Protein AF-A0A7S4HHJ0-F1 (afdb_monomer_lite)

pLDDT: mean 70.99, std 24.87, range [28.62, 98.56]

Organism: NCBI:txid1487602

Structure (mmCIF, N/CA/C/O backbone):
data_AF-A0A7S4HHJ0-F1
#
_entry.id   AF-A0A7S4HHJ0-F1
#
loop_
_atom_site.group_PDB
_atom_site.id
_atom_site.type_symbol
_atom_site.label_atom_id
_atom_site.label_alt_id
_atom_site.label_comp_id
_atom_site.label_asym_id
_atom_site.label_entity_id
_atom_site.label_seq_id
_atom_site.pdbx_PDB_ins_code
_atom_site.Cartn_x
_atom_site.Cartn_y
_atom_site.Cartn_z
_atom_site.occupancy
_atom_site.B_iso_or_equiv
_atom_site.auth_seq_id
_atom_site.auth_comp_id
_atom_site.auth_asym_id
_atom_site.auth_atom_id
_atom_site.pdbx_PDB_model_num
ATOM 1 N N . MET A 1 1 ? 40.376 -11.975 -44.767 1.00 44.66 1 MET A N 1
ATOM 2 C CA . MET A 1 1 ? 39.788 -11.575 -43.470 1.00 44.66 1 MET A CA 1
ATOM 3 C C . MET A 1 1 ? 39.668 -12.820 -42.607 1.00 44.66 1 MET A C 1
ATOM 5 O O . MET A 1 1 ? 38.689 -13.540 -42.736 1.00 44.66 1 MET A O 1
ATOM 9 N N . SER A 1 2 ? 40.696 -13.145 -41.824 1.00 54.34 2 SER A N 1
ATOM 10 C CA . SER A 1 2 ? 40.724 -14.398 -41.056 1.00 54.34 2 SER A CA 1
ATOM 11 C C . SER A 1 2 ? 39.943 -14.237 -39.754 1.00 54.34 2 SER A C 1
ATOM 13 O O . SER A 1 2 ? 40.281 -13.382 -38.939 1.00 54.34 2 SER A O 1
ATOM 15 N N . SER A 1 3 ? 38.901 -15.043 -39.556 1.00 78.94 3 SER A N 1
ATOM 16 C CA . SER A 1 3 ? 38.166 -15.105 -38.291 1.00 78.94 3 SER A CA 1
ATOM 17 C C . SER A 1 3 ? 39.079 -15.592 -37.163 1.00 78.94 3 SER A C 1
ATOM 19 O O . SER A 1 3 ? 39.765 -16.602 -37.332 1.00 78.94 3 SER A O 1
ATOM 21 N N . LEU A 1 4 ? 39.057 -14.915 -36.011 1.00 84.56 4 LEU A N 1
ATOM 22 C CA . LEU A 1 4 ? 39.778 -15.363 -34.816 1.00 84.56 4 LEU A CA 1
ATOM 23 C C . LEU A 1 4 ? 39.334 -16.781 -34.410 1.00 84.56 4 LEU A C 1
ATOM 25 O O . LEU A 1 4 ? 38.136 -17.078 -34.486 1.00 84.56 4 LEU A O 1
ATOM 29 N N . PRO A 1 5 ? 40.253 -17.647 -33.940 1.00 90.06 5 PRO A N 1
ATOM 30 C CA . PRO A 1 5 ? 39.896 -18.976 -33.459 1.00 90.06 5 PRO A CA 1
ATOM 31 C C . PRO A 1 5 ? 38.909 -18.877 -32.290 1.00 90.06 5 PRO A C 1
ATOM 33 O O . PRO A 1 5 ? 39.016 -17.994 -31.437 1.00 90.06 5 PRO A O 1
ATOM 36 N N . ALA A 1 6 ? 37.931 -19.781 -32.238 1.00 88.25 6 ALA A N 1
ATOM 37 C CA . ALA A 1 6 ? 36.950 -19.796 -31.159 1.00 88.25 6 ALA A CA 1
ATOM 38 C C . ALA A 1 6 ? 37.618 -20.099 -29.807 1.00 88.25 6 ALA A C 1
ATOM 40 O O . ALA A 1 6 ? 38.485 -20.969 -29.700 1.00 88.25 6 ALA A O 1
ATOM 41 N N . CYS A 1 7 ? 37.198 -19.406 -28.748 1.00 91.19 7 CYS A N 1
ATOM 42 C CA . CYS A 1 7 ? 37.651 -19.726 -27.402 1.00 91.19 7 CYS A CA 1
ATOM 43 C C . CYS A 1 7 ? 37.150 -21.115 -26.986 1.00 91.19 7 CYS A C 1
ATOM 45 O O . CYS A 1 7 ? 35.945 -21.368 -27.001 1.00 91.19 7 CYS A O 1
ATOM 47 N N . LYS A 1 8 ? 38.048 -21.973 -26.482 1.00 88.62 8 LYS A N 1
ATOM 48 C CA . LYS A 1 8 ? 37.708 -23.304 -25.938 1.00 88.62 8 LYS A CA 1
ATOM 49 C C . LYS A 1 8 ? 36.691 -23.303 -24.781 1.00 88.62 8 LYS A C 1
ATOM 51 O O . LYS A 1 8 ? 36.183 -24.358 -24.426 1.00 88.62 8 LYS A O 1
ATOM 56 N N . TYR A 1 9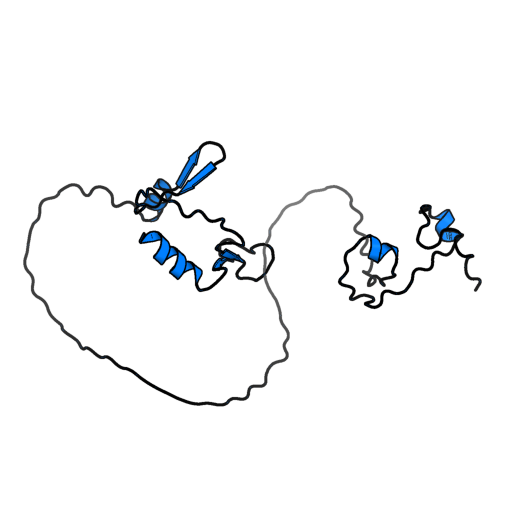 ? 36.404 -22.141 -24.188 1.00 85.81 9 TYR A N 1
ATOM 57 C CA . TYR A 1 9 ? 35.402 -21.961 -23.128 1.00 85.81 9 TYR A CA 1
ATOM 58 C C . TYR A 1 9 ? 34.111 -21.259 -23.604 1.00 85.81 9 TYR A C 1
ATOM 60 O O . TYR A 1 9 ? 33.174 -21.110 -22.817 1.00 85.81 9 TYR A O 1
ATOM 68 N N . GLY A 1 10 ? 34.049 -20.817 -24.869 1.00 83.12 10 GLY A N 1
ATOM 69 C CA . GLY A 1 10 ? 32.890 -20.143 -25.465 1.00 83.12 10 GLY A CA 1
ATOM 70 C C . GLY A 1 10 ? 32.352 -18.975 -24.629 1.00 83.12 10 GLY A C 1
ATOM 71 O O . GLY A 1 10 ? 33.107 -18.258 -23.971 1.00 83.12 10 GLY A O 1
ATOM 72 N N . ALA A 1 11 ? 31.026 -18.815 -24.604 1.00 81.12 11 ALA A N 1
ATOM 73 C CA . ALA A 1 11 ? 30.335 -17.777 -23.829 1.00 81.12 11 ALA A CA 1
ATOM 74 C C . ALA A 1 11 ? 30.579 -17.841 -22.302 1.00 81.12 11 ALA A C 1
ATOM 76 O O . ALA A 1 11 ? 30.328 -16.859 -21.604 1.00 81.12 11 ALA A O 1
ATOM 77 N N . ASN A 1 12 ? 31.097 -18.962 -21.784 1.00 79.44 12 ASN A N 1
ATOM 78 C CA . ASN A 1 12 ? 31.400 -19.168 -20.365 1.00 79.44 12 ASN A CA 1
ATOM 79 C C . ASN A 1 12 ? 32.865 -18.856 -20.004 1.00 79.44 12 ASN A C 1
ATOM 81 O O . ASN A 1 12 ? 33.303 -19.160 -18.892 1.00 79.44 12 ASN A O 1
ATOM 85 N N . CYS A 1 13 ? 33.653 -18.265 -20.911 1.00 86.94 13 CYS A N 1
ATOM 86 C CA . CYS A 1 13 ? 35.035 -17.919 -20.599 1.00 86.94 13 CYS A CA 1
ATOM 87 C C . CYS A 1 13 ? 35.133 -16.876 -19.472 1.00 86.94 13 CYS A C 1
ATOM 89 O O . CYS A 1 13 ? 34.582 -15.777 -19.552 1.00 86.94 13 CYS A O 1
ATOM 91 N N . TYR A 1 14 ? 35.896 -17.202 -18.427 1.00 89.00 14 TYR A N 1
ATOM 92 C CA . TYR A 1 14 ? 36.163 -16.300 -17.305 1.00 89.00 14 TYR A CA 1
ATOM 93 C C . TYR A 1 14 ? 37.265 -15.266 -17.607 1.00 89.00 14 TYR A C 1
ATOM 95 O O . TYR A 1 14 ? 37.416 -14.295 -16.864 1.00 89.00 14 TYR A O 1
ATOM 103 N N . GLN A 1 15 ? 38.035 -15.448 -18.687 1.00 89.94 15 GLN A N 1
ATOM 104 C CA . GLN A 1 15 ? 39.139 -14.562 -19.056 1.00 89.94 15 GLN A CA 1
ATOM 105 C C . GLN A 1 15 ? 38.609 -13.324 -19.792 1.00 89.94 15 GLN A C 1
ATOM 107 O O . GLN A 1 15 ? 38.240 -13.377 -20.959 1.00 89.94 15 GLN A O 1
ATOM 112 N N . LYS A 1 16 ? 38.573 -12.189 -19.085 1.00 85.94 16 LYS A N 1
ATOM 113 C CA . LYS A 1 16 ? 38.051 -10.899 -19.584 1.00 85.94 16 LYS A CA 1
ATOM 114 C C . LYS A 1 16 ? 39.148 -9.879 -19.917 1.00 85.94 16 LYS A C 1
ATOM 116 O O . LYS A 1 16 ? 38.858 -8.695 -20.061 1.00 85.94 16 LYS A O 1
ATOM 121 N N . ASN A 1 17 ? 40.411 -10.308 -19.970 1.00 91.31 17 ASN A N 1
ATOM 122 C CA . ASN A 1 17 ? 41.531 -9.418 -20.277 1.00 91.31 17 ASN A CA 1
ATOM 123 C C . ASN A 1 17 ? 41.560 -9.082 -21.791 1.00 91.31 17 ASN A C 1
ATOM 125 O O . ASN A 1 17 ? 41.073 -9.874 -22.604 1.00 91.31 17 ASN A O 1
ATOM 129 N N . PRO A 1 18 ? 42.093 -7.912 -22.195 1.00 89.44 18 PRO A N 1
ATOM 130 C CA . PRO A 1 18 ? 42.061 -7.486 -23.596 1.00 89.44 18 PRO A CA 1
ATOM 131 C C . PRO A 1 18 ? 42.872 -8.409 -24.515 1.00 89.44 18 PRO A C 1
ATOM 133 O O . PRO A 1 18 ? 42.470 -8.638 -25.651 1.00 89.44 18 PRO A O 1
ATOM 136 N N . THR A 1 19 ? 43.967 -8.993 -24.020 1.00 93.06 19 THR A N 1
ATOM 137 C CA . THR A 1 19 ? 44.835 -9.907 -24.779 1.00 93.06 19 THR A CA 1
ATOM 138 C C . THR A 1 19 ? 44.101 -11.177 -25.219 1.00 93.06 19 THR A C 1
ATOM 140 O O . THR A 1 19 ? 44.221 -11.596 -26.366 1.00 93.06 19 THR A O 1
ATOM 143 N N . HIS A 1 20 ? 43.296 -11.771 -24.335 1.00 92.19 20 HIS A N 1
ATOM 144 C CA . HIS A 1 20 ? 42.490 -12.959 -24.626 1.00 92.19 20 HIS A CA 1
ATOM 145 C C . HIS A 1 20 ? 41.351 -12.651 -25.599 1.00 92.19 20 HIS A C 1
ATOM 147 O O . HIS A 1 20 ? 41.129 -13.405 -26.543 1.00 92.19 20 HIS A O 1
ATOM 153 N N . LEU A 1 21 ? 40.667 -11.518 -25.412 1.00 87.38 21 LEU A N 1
ATOM 154 C CA . LEU A 1 21 ? 39.584 -11.078 -26.299 1.00 87.38 21 LEU A CA 1
ATOM 155 C C . LEU A 1 21 ? 40.082 -10.690 -27.704 1.00 87.38 21 LEU A C 1
ATOM 157 O O . LEU A 1 21 ? 39.334 -10.824 -28.667 1.00 87.38 21 LEU A O 1
ATOM 161 N N . ALA A 1 22 ? 41.339 -10.253 -27.834 1.00 89.06 22 ALA A N 1
ATOM 162 C CA . ALA A 1 22 ? 41.983 -10.009 -29.125 1.00 89.06 22 ALA A CA 1
ATOM 163 C C . ALA A 1 22 ? 42.463 -11.298 -29.822 1.00 89.06 22 ALA A C 1
ATOM 165 O O . ALA A 1 22 ? 42.573 -11.319 -31.045 1.00 89.06 22 ALA A O 1
ATOM 166 N N . ALA A 1 23 ? 42.749 -12.363 -29.064 1.00 90.25 23 ALA A N 1
ATOM 167 C CA . ALA A 1 23 ? 43.250 -13.632 -29.595 1.00 90.25 23 ALA A CA 1
ATOM 168 C C . ALA A 1 23 ? 42.145 -14.663 -29.900 1.00 90.25 23 ALA A C 1
ATOM 170 O O . ALA A 1 23 ? 42.335 -15.504 -30.778 1.00 90.25 23 ALA A O 1
ATOM 171 N N . TYR A 1 24 ? 41.003 -14.612 -29.201 1.00 90.81 24 TYR A N 1
ATOM 172 C CA . TYR A 1 24 ? 39.954 -15.633 -29.289 1.00 90.81 24 TYR A CA 1
ATOM 173 C C . TYR A 1 24 ? 38.548 -15.053 -29.465 1.00 90.81 24 TYR A C 1
ATOM 175 O O . TYR A 1 24 ? 38.099 -14.194 -28.702 1.00 90.81 24 TYR A O 1
ATOM 183 N N . SER A 1 25 ? 37.799 -15.611 -30.417 1.00 88.31 25 SER A N 1
ATOM 184 C CA . SER A 1 25 ? 36.395 -15.266 -30.647 1.00 88.31 25 SER A CA 1
ATOM 185 C C . SER A 1 25 ? 35.472 -15.894 -29.596 1.00 88.31 25 SER A C 1
ATOM 187 O O . SER A 1 25 ? 35.644 -17.053 -29.209 1.00 88.31 25 SER A O 1
ATOM 189 N N . HIS A 1 26 ? 34.471 -15.132 -29.153 1.00 85.38 26 HIS A N 1
ATOM 190 C CA . HIS A 1 26 ? 33.457 -15.550 -28.180 1.00 85.38 26 HIS A CA 1
ATOM 191 C C . HIS A 1 26 ? 32.050 -15.293 -28.749 1.00 85.38 26 HIS A C 1
ATOM 193 O O . HIS A 1 26 ? 31.345 -14.422 -28.237 1.00 85.38 26 HIS A O 1
ATOM 199 N N . PRO A 1 27 ? 31.642 -15.996 -29.824 1.00 80.38 27 PRO A N 1
ATOM 200 C CA . PRO A 1 27 ? 30.340 -15.779 -30.436 1.00 80.38 27 PRO A CA 1
ATOM 201 C C . PRO A 1 27 ? 29.233 -16.154 -29.448 1.00 80.38 27 PRO A C 1
ATOM 203 O O . PRO A 1 27 ? 29.210 -17.256 -28.893 1.00 80.38 27 PRO A O 1
ATOM 206 N N . LYS A 1 28 ? 28.315 -15.220 -29.232 1.00 81.75 28 LYS A N 1
ATOM 207 C CA . LYS A 1 28 ? 27.050 -15.433 -28.529 1.00 81.75 28 LYS A CA 1
ATOM 208 C C . LYS A 1 28 ? 25.930 -15.571 -29.559 1.00 81.75 28 LYS A C 1
ATOM 210 O O . LYS A 1 28 ? 26.070 -15.122 -30.692 1.00 81.75 28 LYS A O 1
ATOM 215 N N . ALA A 1 29 ? 24.817 -16.181 -29.166 1.00 82.62 29 ALA A N 1
ATOM 216 C CA . ALA A 1 29 ? 23.644 -16.266 -30.031 1.00 82.62 29 ALA A CA 1
ATOM 217 C C . ALA A 1 29 ? 22.892 -14.926 -30.059 1.00 82.62 29 ALA A C 1
ATOM 219 O O . ALA A 1 29 ? 22.827 -14.232 -29.042 1.00 82.62 29 ALA A O 1
ATOM 220 N N . ASP A 1 30 ? 22.263 -14.580 -31.180 1.00 85.88 30 ASP A N 1
ATOM 221 C CA . ASP A 1 30 ? 21.381 -13.414 -31.240 1.00 85.88 30 ASP A CA 1
ATOM 222 C C . ASP A 1 30 ? 20.174 -13.582 -30.310 1.00 85.88 30 ASP A C 1
ATOM 224 O O . ASP A 1 30 ? 19.554 -14.649 -30.232 1.00 85.88 30 ASP A O 1
ATOM 228 N N . CYS A 1 31 ? 19.801 -12.522 -29.590 1.00 89.75 31 CYS A N 1
ATOM 229 C CA . CYS A 1 31 ? 18.556 -12.549 -28.837 1.00 89.75 31 CYS A CA 1
ATOM 230 C C . CYS A 1 31 ? 17.354 -12.543 -29.792 1.00 89.75 31 CYS A C 1
ATOM 232 O O . CYS A 1 31 ? 17.223 -11.631 -30.605 1.00 89.75 31 CYS A O 1
ATOM 234 N N . LYS A 1 32 ? 16.397 -13.466 -29.602 1.00 88.75 32 LYS A N 1
ATOM 235 C CA . LYS A 1 32 ? 15.110 -13.494 -30.333 1.00 88.75 32 LYS A CA 1
ATOM 236 C C . LYS A 1 32 ? 14.364 -12.145 -30.334 1.00 88.75 32 LYS A C 1
ATOM 238 O O . LYS A 1 32 ? 13.632 -11.857 -31.271 1.00 88.75 32 LYS A O 1
ATOM 243 N N . TYR A 1 33 ? 14.541 -11.334 -29.289 1.00 88.88 33 TYR A N 1
ATOM 244 C CA . TYR A 1 33 ? 13.907 -10.018 -29.136 1.00 88.88 33 TYR A CA 1
ATOM 245 C C . TYR A 1 33 ? 14.844 -8.841 -29.477 1.00 88.88 33 TYR A C 1
ATOM 247 O O . TYR A 1 33 ? 14.449 -7.681 -29.356 1.00 88.88 33 TYR A O 1
ATOM 255 N N . GLY A 1 34 ? 16.090 -9.122 -29.877 1.00 86.81 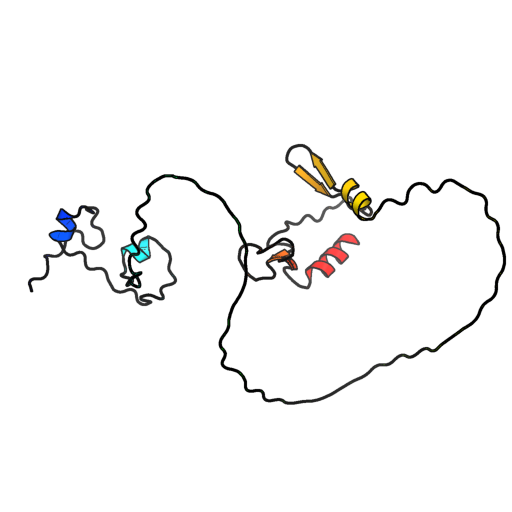34 GLY A N 1
ATOM 256 C CA . GLY A 1 34 ? 17.096 -8.137 -30.273 1.00 86.81 34 GLY A CA 1
ATOM 257 C C . GLY A 1 34 ? 17.227 -6.962 -29.300 1.00 86.81 34 GLY A C 1
ATOM 258 O O . GLY A 1 34 ? 17.297 -7.130 -28.082 1.00 86.81 34 GLY A O 1
ATOM 259 N N . VAL A 1 35 ? 17.225 -5.746 -29.850 1.00 87.06 35 VAL A N 1
ATOM 260 C CA . VAL A 1 35 ? 17.324 -4.489 -29.085 1.00 87.06 35 VAL A CA 1
ATOM 261 C C . VAL A 1 35 ? 16.090 -4.180 -28.223 1.00 87.06 35 VAL A C 1
ATOM 263 O O . VAL A 1 35 ? 16.171 -3.330 -27.343 1.00 87.06 35 VAL A O 1
ATOM 266 N N . GLN A 1 36 ? 14.964 -4.865 -28.453 1.00 86.31 36 GLN A N 1
ATOM 267 C CA . GLN A 1 36 ? 13.698 -4.688 -27.728 1.00 86.31 36 GLN A CA 1
ATOM 268 C C . GLN A 1 36 ? 13.506 -5.719 -26.599 1.00 86.31 36 GLN A C 1
ATOM 270 O O . GLN A 1 36 ? 12.428 -5.814 -26.012 1.00 86.31 36 GLN A O 1
ATOM 275 N N . CYS A 1 37 ? 14.533 -6.509 -26.273 1.00 91.69 37 CYS A N 1
ATOM 276 C CA . CYS A 1 37 ? 14.430 -7.515 -25.224 1.00 91.69 37 CYS A CA 1
ATOM 277 C C . CYS A 1 37 ? 14.127 -6.906 -23.844 1.00 91.69 37 CYS A C 1
ATOM 279 O O . CYS A 1 37 ? 14.906 -6.128 -23.294 1.00 91.69 37 CYS A O 1
ATOM 281 N N . TYR A 1 38 ? 13.026 -7.351 -23.240 1.00 91.06 38 TYR A N 1
ATOM 282 C CA . TYR A 1 38 ? 12.583 -6.950 -21.903 1.00 91.06 38 TYR A CA 1
ATOM 283 C C . TYR A 1 38 ? 13.210 -7.783 -20.764 1.00 91.06 38 TYR A C 1
ATOM 285 O O . TYR A 1 38 ? 13.026 -7.460 -19.588 1.00 91.06 38 TYR A O 1
ATOM 293 N N . ASN A 1 39 ? 13.954 -8.853 -21.077 1.00 89.06 39 ASN A N 1
ATOM 294 C CA . ASN A 1 39 ? 14.557 -9.740 -20.080 1.00 89.06 39 ASN A CA 1
ATOM 295 C C . ASN A 1 39 ? 15.858 -9.157 -19.503 1.00 89.06 39 ASN A C 1
ATOM 297 O O . ASN A 1 39 ? 16.935 -9.331 -20.066 1.00 89.06 39 ASN A O 1
ATOM 301 N N . LYS A 1 40 ? 15.753 -8.537 -18.324 1.00 87.50 40 LYS A N 1
ATOM 302 C CA . LYS A 1 40 ? 16.863 -7.892 -17.594 1.00 87.50 40 LYS A CA 1
ATOM 303 C C . LYS A 1 40 ? 17.794 -8.868 -16.848 1.00 87.50 40 LYS A C 1
ATOM 305 O O . LYS A 1 40 ? 18.654 -8.428 -16.087 1.00 87.50 40 LYS A O 1
ATOM 310 N N . SER A 1 41 ? 17.624 -10.185 -17.000 1.00 89.38 41 SER A N 1
ATOM 311 C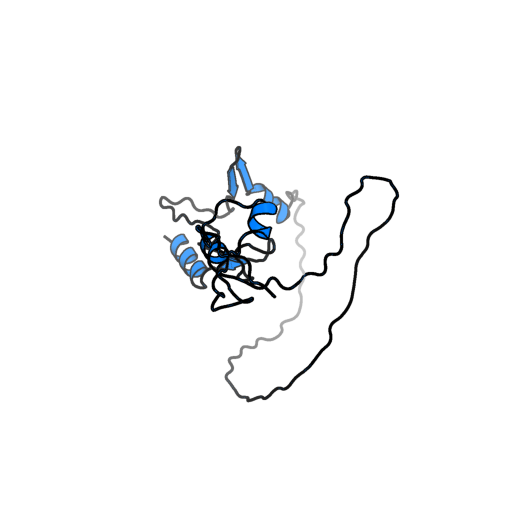 CA . SER A 1 41 ? 18.414 -11.178 -16.260 1.00 89.38 41 SER A CA 1
ATOM 312 C C . SER A 1 41 ? 19.902 -11.145 -16.654 1.00 89.38 41 SER A C 1
ATOM 314 O O . SER A 1 41 ? 20.218 -11.249 -17.843 1.00 89.38 41 SER A O 1
ATOM 316 N N . PRO A 1 42 ? 20.851 -11.111 -15.694 1.00 86.31 42 PRO A N 1
ATOM 317 C CA . PRO A 1 42 ? 22.282 -11.194 -15.999 1.00 86.31 42 PRO A CA 1
ATOM 318 C C . PRO A 1 42 ? 22.664 -12.460 -16.779 1.00 86.31 42 PRO A C 1
ATOM 320 O O . PRO A 1 42 ? 23.538 -12.412 -17.641 1.00 86.31 42 PRO A O 1
ATOM 323 N N . LYS A 1 43 ? 21.970 -13.583 -16.530 1.00 85.62 43 LYS A N 1
ATOM 324 C CA . LYS A 1 43 ? 22.169 -14.846 -17.264 1.00 85.62 43 LYS A CA 1
ATOM 325 C C . LYS A 1 43 ? 21.746 -14.723 -18.734 1.00 85.62 43 LYS A C 1
ATOM 327 O O . LYS A 1 43 ? 22.396 -15.289 -19.606 1.00 85.62 43 LYS A O 1
ATOM 332 N N . HIS A 1 44 ? 20.700 -13.942 -19.013 1.00 88.75 44 HIS A N 1
ATOM 333 C CA . HIS A 1 44 ? 20.201 -13.693 -20.368 1.00 88.75 44 HIS A CA 1
ATOM 334 C C . HIS A 1 44 ? 21.179 -12.844 -21.189 1.00 88.75 44 HIS A C 1
ATOM 336 O O . HIS A 1 44 ? 21.599 -13.258 -22.266 1.00 88.75 44 HIS A O 1
ATOM 342 N N . HIS A 1 45 ? 21.629 -11.706 -20.652 1.00 84.25 45 HIS A N 1
ATOM 343 C CA . HIS A 1 45 ? 22.622 -10.850 -21.322 1.00 84.25 45 HIS A CA 1
ATOM 344 C C . HIS A 1 45 ? 24.034 -11.475 -21.400 1.00 84.25 45 HIS A C 1
ATOM 346 O O . HIS A 1 45 ? 24.870 -11.053 -22.209 1.00 84.25 45 HIS A O 1
ATOM 352 N N . ALA A 1 46 ? 24.327 -12.489 -20.580 1.00 82.75 46 ALA A N 1
ATOM 353 C CA . ALA A 1 46 ? 25.528 -13.305 -20.735 1.00 82.75 46 ALA A CA 1
ATOM 354 C C . ALA A 1 46 ? 25.435 -14.216 -21.971 1.00 82.75 46 ALA A C 1
ATOM 356 O O . ALA A 1 46 ? 26.374 -14.228 -22.762 1.00 82.75 46 ALA A O 1
ATOM 357 N N . ALA A 1 47 ? 24.309 -14.910 -22.166 1.00 82.00 47 ALA A N 1
ATOM 358 C CA . ALA A 1 47 ? 24.125 -15.878 -23.250 1.00 82.00 47 ALA A CA 1
ATOM 359 C C . ALA A 1 47 ? 23.824 -15.252 -24.626 1.00 82.00 47 ALA A C 1
ATOM 361 O O . ALA A 1 47 ? 24.270 -15.794 -25.636 1.00 82.00 47 ALA A O 1
ATOM 362 N N . TYR A 1 48 ? 23.096 -14.127 -24.670 1.00 86.94 48 TYR A N 1
ATOM 363 C CA . TYR A 1 48 ? 22.569 -13.559 -25.917 1.00 86.94 48 TYR A CA 1
ATOM 364 C C . TYR A 1 48 ? 23.082 -12.150 -26.238 1.00 86.94 48 TYR A C 1
ATOM 366 O O . TYR A 1 48 ? 23.156 -11.278 -25.362 1.00 86.94 48 TYR A O 1
ATOM 374 N N . GLU A 1 49 ? 23.363 -11.895 -27.515 1.00 85.62 49 GLU A N 1
ATOM 375 C CA . GLU A 1 49 ? 23.722 -10.566 -28.015 1.00 85.62 49 GLU A CA 1
ATOM 376 C C . GLU A 1 49 ? 22.507 -9.650 -28.102 1.00 85.62 49 GLU A C 1
ATOM 378 O O . GLU A 1 49 ? 21.395 -10.052 -28.443 1.00 85.62 49 GLU A O 1
ATOM 383 N N . HIS A 1 50 ? 22.748 -8.393 -27.747 1.00 85.00 50 HIS A N 1
ATOM 384 C CA . HIS A 1 50 ? 21.799 -7.299 -27.854 1.00 85.00 50 HIS A CA 1
ATOM 385 C C . HIS A 1 50 ? 22.600 -6.114 -28.397 1.00 85.00 50 HIS A C 1
ATOM 387 O O . HIS A 1 50 ? 23.438 -5.585 -27.655 1.00 85.00 50 HIS A O 1
ATOM 393 N N . PRO A 1 51 ? 22.402 -5.705 -29.663 1.00 77.31 51 PRO A N 1
ATOM 394 C CA . PRO A 1 51 ? 23.091 -4.550 -30.219 1.00 77.31 51 PRO A CA 1
ATOM 395 C C . PRO A 1 51 ? 22.783 -3.315 -29.371 1.00 77.31 51 PRO A C 1
ATOM 397 O O . PRO A 1 51 ? 21.656 -2.821 -29.342 1.00 77.31 51 PRO A O 1
ATOM 400 N N . LYS A 1 52 ? 23.773 -2.813 -28.629 1.00 68.62 52 LYS A N 1
ATOM 401 C CA . LYS A 1 52 ? 23.601 -1.553 -27.905 1.00 68.62 52 LYS A CA 1
ATOM 402 C C . LYS A 1 52 ? 23.489 -0.454 -28.951 1.00 68.62 52 LYS A C 1
ATOM 404 O O . LYS A 1 52 ? 24.435 -0.259 -29.712 1.00 68.62 52 LYS A O 1
ATOM 409 N N . GLN A 1 53 ? 22.364 0.264 -28.969 1.00 60.47 53 GLN A N 1
ATOM 410 C CA . GLN A 1 53 ? 22.247 1.491 -29.755 1.00 60.47 53 GLN A CA 1
ATOM 411 C C . GLN A 1 53 ? 23.453 2.375 -29.429 1.00 60.47 53 GLN A C 1
ATOM 413 O O . GLN A 1 53 ? 23.739 2.641 -28.257 1.00 60.47 53 GLN A O 1
ATOM 418 N N . SER A 1 54 ? 24.211 2.749 -30.458 1.00 55.84 54 SER A N 1
ATOM 419 C CA . SER A 1 54 ? 25.501 3.409 -30.306 1.00 55.84 54 SER A CA 1
ATOM 420 C C . SER A 1 54 ? 25.308 4.846 -29.830 1.00 55.84 54 SER A C 1
ATOM 422 O O . SER A 1 54 ? 25.267 5.780 -30.630 1.00 55.84 54 SER A O 1
ATOM 424 N N . ALA A 1 55 ? 25.201 5.024 -28.513 1.00 53.97 55 ALA A N 1
ATOM 425 C CA . ALA A 1 55 ? 25.288 6.329 -27.883 1.00 53.97 55 ALA A CA 1
ATOM 426 C C . ALA A 1 55 ? 26.648 6.945 -28.239 1.00 53.97 55 ALA A C 1
ATOM 428 O O . ALA A 1 55 ? 27.699 6.467 -27.802 1.00 53.97 55 ALA A O 1
ATOM 429 N N . THR A 1 56 ? 26.625 7.994 -29.059 1.00 50.53 56 THR A N 1
ATOM 430 C CA . THR A 1 56 ? 27.812 8.754 -29.445 1.00 50.53 56 THR A CA 1
ATOM 431 C C . THR A 1 56 ? 28.497 9.287 -28.187 1.00 50.53 56 THR A C 1
ATOM 433 O O . THR A 1 56 ? 27.927 10.051 -27.407 1.00 50.53 56 THR A O 1
ATOM 436 N N . LEU A 1 57 ? 29.732 8.837 -27.953 1.00 51.28 57 LEU A N 1
ATOM 437 C CA . LEU A 1 57 ? 30.467 9.082 -26.713 1.00 51.28 57 LEU A CA 1
ATOM 438 C C . LEU A 1 57 ? 30.876 10.558 -26.575 1.00 51.28 57 LEU A C 1
ATOM 440 O O . LEU A 1 57 ? 32.009 10.935 -26.884 1.00 51.28 57 LEU A O 1
ATOM 444 N N . LYS A 1 58 ? 29.992 11.403 -26.027 1.00 42.81 58 LYS A N 1
ATOM 445 C CA . LYS A 1 58 ? 30.377 12.735 -25.535 1.00 42.81 58 LYS A CA 1
ATOM 446 C C . LYS A 1 58 ? 31.209 12.576 -24.255 1.00 42.81 58 LYS A C 1
ATOM 448 O O . LYS A 1 58 ? 30.700 12.479 -23.140 1.00 42.81 58 LYS A O 1
ATOM 453 N N . LYS A 1 59 ? 32.526 12.505 -24.454 1.00 41.44 59 LYS A N 1
ATOM 454 C CA . LYS A 1 59 ? 33.590 12.328 -23.454 1.00 41.44 59 LYS A CA 1
ATOM 455 C C . LYS A 1 59 ? 33.586 13.447 -22.398 1.00 41.44 59 LYS A C 1
ATOM 457 O O . LYS A 1 59 ? 34.334 14.414 -22.518 1.00 41.44 59 LYS A O 1
ATOM 462 N N . ARG A 1 60 ? 32.793 13.313 -21.326 1.00 42.81 60 ARG A N 1
ATOM 463 C CA . ARG A 1 60 ? 32.892 14.195 -20.144 1.00 42.81 60 ARG A CA 1
ATOM 464 C C . ARG A 1 60 ? 34.102 13.791 -19.296 1.00 42.81 60 ARG A C 1
ATOM 466 O O . ARG A 1 60 ? 34.005 12.950 -18.406 1.00 42.81 60 ARG A O 1
ATOM 473 N N . LYS A 1 61 ? 35.256 14.389 -19.605 1.00 49.03 61 LYS A N 1
ATOM 474 C CA . LYS A 1 61 ? 36.456 14.359 -18.758 1.00 49.03 61 LYS A CA 1
ATOM 475 C C . LYS A 1 61 ? 36.133 15.152 -17.485 1.00 49.03 61 LYS A C 1
ATOM 477 O O . LYS A 1 61 ? 35.832 16.336 -17.578 1.00 49.03 61 LYS A O 1
ATOM 482 N N . ARG A 1 62 ? 36.134 14.497 -16.322 1.00 46.00 62 ARG A N 1
ATOM 483 C CA . ARG A 1 62 ? 35.896 15.152 -15.028 1.00 46.00 62 ARG A CA 1
ATOM 484 C C . ARG A 1 62 ? 37.221 15.777 -14.574 1.00 46.00 62 ARG A C 1
ATOM 486 O O . ARG A 1 62 ? 38.162 15.041 -14.293 1.00 46.00 62 ARG A O 1
ATOM 493 N N . LEU A 1 63 ? 37.300 17.103 -14.584 1.00 44.28 63 LEU A N 1
ATOM 494 C CA . LEU A 1 63 ? 38.334 17.891 -13.909 1.00 44.28 63 LEU A CA 1
ATOM 495 C C . LEU A 1 63 ? 37.637 18.725 -12.832 1.00 44.28 63 LEU A C 1
ATOM 497 O O . LEU A 1 63 ? 36.470 19.078 -13.005 1.00 44.28 63 LEU A O 1
ATOM 501 N N . LEU A 1 64 ? 38.331 18.925 -11.716 1.00 42.03 64 LEU A N 1
ATOM 502 C CA . LEU A 1 64 ? 37.837 19.644 -10.546 1.00 42.03 64 LEU A CA 1
ATOM 503 C C . LEU A 1 64 ? 37.942 21.164 -10.742 1.00 42.03 64 LEU A C 1
ATOM 505 O O . LEU A 1 64 ? 38.858 21.623 -11.419 1.00 42.03 64 LEU A O 1
ATOM 509 N N . ASP A 1 65 ? 36.983 21.852 -10.123 1.00 34.72 65 ASP A N 1
ATOM 510 C CA . ASP A 1 65 ? 37.015 23.200 -9.534 1.00 34.72 65 ASP A CA 1
ATOM 511 C C . ASP A 1 65 ? 37.685 24.364 -10.292 1.00 34.72 65 ASP A C 1
ATOM 513 O O . ASP A 1 65 ? 38.901 24.425 -10.448 1.00 34.72 65 ASP A O 1
ATOM 517 N N . SER A 1 66 ? 36.865 25.361 -10.649 1.00 36.97 66 SER A N 1
ATOM 518 C CA . SER A 1 66 ? 36.954 26.695 -10.030 1.00 36.97 66 SER A CA 1
ATOM 519 C C . SER A 1 66 ? 35.679 27.521 -10.278 1.00 36.97 66 SER A C 1
ATOM 521 O O . SER A 1 66 ? 34.937 27.282 -11.230 1.00 36.97 66 SER A O 1
ATOM 523 N N . ASP A 1 67 ? 35.457 28.454 -9.362 1.00 35.75 67 ASP A N 1
ATOM 524 C CA . ASP A 1 67 ? 34.301 29.308 -9.068 1.00 35.75 67 ASP A CA 1
ATOM 525 C C . ASP A 1 67 ? 33.747 30.163 -10.230 1.00 35.75 67 ASP A C 1
ATOM 527 O O . ASP A 1 67 ? 34.515 30.665 -11.049 1.00 35.75 67 ASP A O 1
ATOM 531 N N . SER A 1 68 ? 32.422 30.398 -10.252 1.00 37.50 68 SER A N 1
ATOM 532 C CA . SER A 1 68 ? 31.798 31.726 -10.013 1.00 37.50 68 SER A CA 1
ATOM 533 C C . SER A 1 68 ? 30.257 31.679 -10.146 1.00 37.50 68 SER A C 1
ATOM 535 O O . SER A 1 68 ? 29.716 30.795 -10.806 1.00 37.50 68 SER A O 1
ATOM 537 N N . ASP A 1 69 ? 29.595 32.642 -9.499 1.00 36.88 69 ASP A N 1
ATOM 538 C CA . ASP A 1 69 ? 28.151 32.869 -9.285 1.00 36.88 69 ASP A CA 1
ATOM 539 C C . ASP A 1 69 ? 27.131 32.787 -10.452 1.00 36.88 69 ASP A C 1
ATOM 541 O O . ASP A 1 69 ? 27.459 32.883 -11.633 1.00 36.88 69 ASP A O 1
ATOM 545 N N . ASP A 1 70 ? 25.862 32.778 -10.001 1.00 38.31 70 ASP A N 1
ATOM 546 C CA . ASP A 1 70 ? 24.660 33.438 -10.559 1.00 38.31 70 ASP A CA 1
ATOM 547 C C . ASP A 1 70 ? 23.583 32.589 -11.294 1.00 38.31 70 ASP A C 1
ATOM 549 O O . ASP A 1 70 ? 23.784 32.050 -12.380 1.00 38.31 70 ASP A O 1
ATOM 553 N N . GLU A 1 71 ? 22.406 32.543 -10.649 1.00 37.78 71 GLU A N 1
ATOM 554 C CA . GLU A 1 71 ? 21.023 32.434 -11.161 1.00 37.78 71 GLU A CA 1
ATOM 555 C C . GLU A 1 71 ? 20.552 31.259 -12.072 1.00 37.78 71 GLU A C 1
ATOM 557 O O . GLU A 1 71 ? 20.811 31.162 -13.271 1.00 37.78 71 GLU A O 1
ATOM 562 N N . GLU A 1 72 ? 19.645 30.445 -11.506 1.00 39.78 72 GLU A N 1
ATOM 563 C CA . GLU A 1 72 ? 18.428 29.944 -12.195 1.00 39.78 72 GLU A CA 1
ATOM 564 C C . GLU A 1 72 ? 17.547 31.161 -12.600 1.00 39.78 72 GLU A C 1
ATOM 566 O O . GLU A 1 72 ? 17.582 32.140 -11.857 1.00 39.78 72 GLU A O 1
ATOM 571 N N . PRO A 1 73 ? 16.681 31.137 -13.653 1.00 48.16 73 PRO A N 1
ATOM 572 C CA . PRO A 1 73 ? 15.694 30.059 -13.782 1.00 48.16 73 PRO A CA 1
ATOM 573 C C . PRO A 1 73 ? 15.126 29.687 -15.182 1.00 48.16 73 PRO A C 1
ATOM 575 O O . PRO A 1 73 ? 14.998 30.499 -16.091 1.00 48.16 73 PRO A O 1
ATOM 578 N N . ALA A 1 74 ? 14.606 28.454 -15.250 1.00 33.56 74 ALA A N 1
ATOM 579 C CA . ALA A 1 74 ? 13.335 28.027 -15.877 1.00 33.56 74 ALA A CA 1
ATOM 580 C C . ALA A 1 74 ? 12.923 28.293 -17.367 1.00 33.56 74 ALA A C 1
ATOM 582 O O . ALA A 1 74 ? 13.190 29.303 -18.004 1.00 33.56 74 ALA A O 1
ATOM 583 N N . HIS A 1 75 ? 12.014 27.396 -17.803 1.00 31.78 75 HIS A N 1
ATOM 584 C CA . HIS A 1 75 ? 10.898 27.552 -18.770 1.00 31.78 75 HIS A CA 1
ATOM 585 C C . HIS A 1 75 ? 11.044 27.316 -20.301 1.00 31.78 75 HIS A C 1
ATOM 587 O O . HIS A 1 75 ? 11.811 27.978 -20.986 1.00 31.78 75 HIS A O 1
ATOM 593 N N . LYS A 1 76 ? 10.050 26.547 -20.828 1.00 34.94 76 LYS A N 1
ATOM 594 C CA . LYS A 1 76 ? 9.476 26.544 -22.216 1.00 34.94 76 LYS A CA 1
ATOM 595 C C . LYS A 1 76 ? 10.410 25.955 -23.315 1.00 34.94 76 LYS A C 1
ATOM 597 O O . LYS A 1 76 ? 11.603 25.879 -23.086 1.00 34.94 76 LYS A O 1
ATOM 602 N N . ILE A 1 77 ? 10.037 25.475 -24.520 1.00 39.81 77 ILE A N 1
ATOM 603 C CA . ILE A 1 77 ? 8.830 25.027 -25.297 1.00 39.81 77 ILE A CA 1
ATOM 604 C C . ILE A 1 77 ? 9.374 24.177 -26.498 1.00 39.81 77 ILE A C 1
ATOM 606 O O . ILE A 1 77 ? 10.579 24.214 -26.720 1.00 39.81 77 ILE A O 1
ATOM 610 N N . ASN A 1 78 ? 8.669 23.410 -27.354 1.00 36.12 78 ASN A N 1
ATOM 611 C CA . ASN A 1 78 ? 7.275 22.939 -27.543 1.00 36.12 78 ASN A CA 1
ATOM 612 C C . ASN A 1 78 ? 7.343 21.567 -28.298 1.00 36.12 78 ASN A C 1
ATOM 614 O O . ASN A 1 78 ? 8.380 21.249 -28.871 1.00 36.12 78 ASN A O 1
ATOM 618 N N . LYS A 1 79 ? 6.381 20.631 -28.217 1.00 40.94 79 LYS A N 1
ATOM 619 C CA . LYS A 1 79 ? 5.212 20.433 -29.120 1.00 40.94 79 LYS A CA 1
ATOM 620 C C . LYS A 1 79 ? 5.397 20.747 -30.626 1.00 40.94 79 LYS A C 1
ATOM 622 O O . LYS A 1 79 ? 5.384 21.911 -31.004 1.00 40.94 79 LYS A O 1
ATOM 627 N N . THR A 1 80 ? 5.333 19.703 -31.458 1.00 30.23 80 THR A N 1
ATOM 628 C CA . THR A 1 80 ? 4.569 19.618 -32.728 1.00 30.23 80 THR A CA 1
ATOM 629 C C . THR A 1 80 ? 4.000 18.187 -32.770 1.00 30.23 80 THR A C 1
ATOM 631 O O . THR A 1 80 ? 4.717 17.239 -32.467 1.00 30.23 80 THR A O 1
ATOM 634 N N . ASP A 1 81 ? 2.690 17.951 -32.741 1.00 35.03 81 ASP A N 1
ATOM 635 C CA . ASP A 1 81 ? 1.606 18.235 -33.700 1.00 35.03 81 ASP A CA 1
ATOM 636 C C . ASP A 1 81 ? 1.484 17.200 -34.833 1.00 35.03 81 ASP A C 1
ATOM 638 O O . ASP A 1 81 ? 2.306 17.125 -35.744 1.00 35.03 81 ASP A O 1
ATOM 642 N N . SER A 1 82 ? 0.417 16.405 -34.746 1.00 42.00 82 SER A N 1
ATOM 643 C CA . SER A 1 82 ? -0.400 15.972 -35.883 1.00 42.00 82 SER A CA 1
ATOM 644 C C . SER A 1 82 ? -1.780 15.628 -35.327 1.00 42.00 82 SER A C 1
ATOM 646 O O . SER A 1 82 ? -1.936 14.684 -34.550 1.00 42.00 82 SER A O 1
ATOM 648 N N . SER A 1 83 ? -2.755 16.473 -35.648 1.00 41.47 83 SER A N 1
ATOM 649 C CA . SER A 1 83 ? -4.089 16.470 -35.047 1.00 41.47 83 SER A CA 1
ATOM 650 C C . SER A 1 83 ? -5.112 15.625 -35.822 1.00 41.47 83 SER A C 1
ATOM 652 O O . SER A 1 83 ? -5.067 15.569 -37.043 1.00 41.47 83 SER A O 1
ATOM 654 N N . GLN A 1 84 ? -6.080 15.078 -35.072 1.00 35.09 84 GLN A N 1
ATOM 655 C CA . GLN A 1 84 ? -7.487 14.833 -35.452 1.00 35.09 84 GLN A CA 1
ATOM 656 C C . GLN A 1 84 ? -7.837 13.867 -36.609 1.00 35.09 84 GLN A C 1
ATOM 658 O O . GLN A 1 84 ? -7.533 14.105 -37.771 1.00 35.09 84 GLN A O 1
ATOM 663 N N . ASN A 1 85 ? -8.734 12.915 -36.312 1.00 31.09 85 ASN A N 1
ATOM 664 C CA . ASN A 1 85 ? -10.126 13.081 -36.759 1.00 31.09 85 ASN A CA 1
ATOM 665 C C . ASN A 1 85 ? -11.129 12.425 -35.781 1.00 31.09 85 ASN A C 1
ATOM 667 O O . ASN A 1 85 ? -10.744 11.549 -35.006 1.00 31.09 85 ASN A O 1
ATOM 671 N N . ILE A 1 86 ? -12.384 12.885 -35.789 1.00 39.75 86 ILE A N 1
ATOM 672 C CA . ILE A 1 86 ? -13.474 12.502 -34.869 1.00 39.75 86 ILE A CA 1
ATOM 673 C C . ILE A 1 86 ? -14.691 12.041 -35.689 1.00 39.75 86 ILE A C 1
ATOM 675 O O . ILE A 1 86 ? -15.022 12.664 -36.694 1.00 39.75 86 ILE A O 1
ATOM 679 N N . HIS A 1 87 ? -15.369 10.984 -35.235 1.00 32.38 87 HIS A N 1
ATOM 680 C CA . HIS A 1 87 ? -16.739 10.605 -35.613 1.00 32.38 87 HIS A CA 1
ATOM 681 C C . HIS A 1 87 ? -17.268 9.734 -34.449 1.00 32.38 87 HIS A C 1
ATOM 683 O O . HIS A 1 87 ? -16.644 8.717 -34.158 1.00 32.38 87 HIS A O 1
ATOM 689 N N . ASP A 1 88 ? -18.166 10.150 -33.551 1.00 33.81 88 ASP A N 1
ATOM 690 C CA . ASP A 1 88 ? -19.497 10.779 -33.668 1.00 33.81 88 ASP A CA 1
ATOM 691 C C . ASP A 1 88 ? -20.626 9.758 -33.918 1.00 33.81 88 ASP A C 1
ATOM 693 O O . ASP A 1 88 ? -20.757 9.252 -35.027 1.00 33.81 88 ASP A O 1
ATOM 697 N N . THR A 1 89 ? -21.378 9.457 -32.845 1.00 32.59 89 THR A N 1
ATOM 698 C CA . THR A 1 89 ? -22.816 9.107 -32.802 1.00 32.59 89 THR A CA 1
ATOM 699 C C . THR A 1 89 ? -23.310 9.202 -31.343 1.00 32.59 89 THR A C 1
ATOM 701 O O . THR A 1 89 ? -22.987 8.340 -30.521 1.00 32.59 89 THR A O 1
ATOM 704 N N . GLN A 1 90 ? -24.012 10.291 -31.016 1.00 34.72 90 GLN A N 1
ATOM 705 C CA . GLN A 1 90 ? -25.416 10.347 -30.525 1.00 34.72 90 GLN A CA 1
ATOM 706 C C . GLN A 1 90 ? -26.126 8.995 -30.187 1.00 34.72 90 GLN A C 1
ATOM 708 O O . GLN A 1 90 ? -25.850 7.989 -30.837 1.00 34.72 90 GLN A O 1
ATOM 713 N N . ASP A 1 91 ? -27.035 8.848 -29.201 1.00 34.22 91 ASP A N 1
ATOM 714 C CA . ASP A 1 91 ? -28.075 9.757 -28.648 1.00 34.22 91 ASP A CA 1
ATOM 715 C C . ASP A 1 91 ? -28.635 9.281 -27.265 1.00 34.22 91 ASP A C 1
ATOM 717 O O . ASP A 1 91 ? -28.571 8.083 -26.993 1.00 34.22 91 ASP A O 1
ATOM 721 N N . GLU A 1 92 ? -29.221 10.207 -26.470 1.00 39.56 92 GLU A N 1
ATOM 722 C CA . GLU A 1 92 ? -30.460 10.143 -25.622 1.00 39.56 92 GLU A CA 1
ATOM 723 C C . GLU A 1 92 ? -30.767 8.952 -24.654 1.00 39.56 92 GLU A C 1
ATOM 725 O O . GLU A 1 92 ? -30.415 7.805 -24.901 1.00 39.56 92 GLU A O 1
ATOM 730 N N . ASP A 1 93 ? -31.512 9.063 -23.534 1.00 28.62 93 ASP A N 1
ATOM 731 C CA . ASP A 1 93 ? -32.124 10.149 -22.720 1.00 28.62 93 ASP A CA 1
ATOM 732 C C . ASP A 1 93 ? -32.483 9.558 -21.315 1.00 28.62 93 ASP A C 1
ATOM 734 O O . ASP A 1 93 ? -32.555 8.334 -21.170 1.00 28.62 93 ASP A O 1
ATOM 738 N N . SER A 1 94 ? -32.694 10.392 -20.279 1.00 34.47 94 SER A N 1
ATOM 739 C CA . SER A 1 94 ? -33.902 10.372 -19.409 1.00 34.47 94 SER A CA 1
ATOM 740 C C . SER A 1 94 ? -33.712 11.043 -18.036 1.00 34.47 94 SER A C 1
ATOM 742 O O . SER A 1 94 ? -33.053 10.535 -17.127 1.00 34.47 94 SER A O 1
ATOM 744 N N . SER A 1 95 ? -34.373 12.197 -17.929 1.00 40.31 95 SER A N 1
ATOM 745 C CA . SER A 1 95 ? -34.665 13.063 -16.776 1.00 40.31 95 SER A CA 1
ATOM 746 C C . SER A 1 95 ? -34.972 12.406 -15.412 1.00 40.31 95 SER A C 1
ATOM 748 O O . SER A 1 95 ? -35.560 11.329 -15.322 1.00 40.31 95 SER A O 1
ATOM 750 N N . SER A 1 96 ? -34.738 13.166 -14.330 1.00 38.91 96 SER A N 1
ATOM 751 C CA . SER A 1 96 ? -35.793 13.438 -13.332 1.00 38.91 96 SER A CA 1
ATOM 752 C C . SER A 1 96 ? -35.536 14.756 -12.584 1.00 38.91 96 SER A C 1
ATOM 754 O O . SER A 1 96 ? -34.464 14.962 -12.013 1.00 38.91 96 SER A O 1
ATOM 756 N N . ASP A 1 97 ? -36.539 15.631 -12.592 1.00 39.78 97 ASP A N 1
ATOM 757 C CA . ASP A 1 97 ? -36.548 16.980 -12.017 1.00 39.78 97 ASP A CA 1
ATOM 758 C C . ASP A 1 97 ? -36.560 17.024 -10.477 1.00 39.78 97 ASP A C 1
ATOM 760 O O . ASP A 1 97 ? -37.014 16.086 -9.820 1.00 39.78 97 ASP A O 1
ATOM 764 N N . ASN A 1 98 ? -36.204 18.185 -9.906 1.00 42.06 98 ASN A N 1
ATOM 765 C CA . ASN A 1 98 ? -37.129 18.865 -8.987 1.00 42.06 98 ASN A CA 1
ATOM 766 C C . ASN A 1 98 ? -36.828 20.373 -8.865 1.00 42.06 98 ASN A C 1
ATOM 768 O O . ASN A 1 98 ? -35.691 20.767 -8.598 1.00 42.06 98 ASN A O 1
ATOM 772 N N . GLU A 1 99 ? -37.859 21.207 -8.992 1.00 43.91 99 GLU A N 1
ATOM 773 C CA . GLU A 1 99 ? -37.807 22.629 -8.629 1.00 43.91 99 GLU A CA 1
ATOM 774 C C . GLU A 1 99 ? -37.934 22.830 -7.107 1.00 43.91 99 GLU A C 1
ATOM 776 O O . GLU A 1 99 ? -38.386 21.937 -6.391 1.00 43.91 99 GLU A O 1
ATOM 781 N N . ILE A 1 100 ? -37.616 24.036 -6.618 1.00 39.66 100 ILE A N 1
ATOM 782 C CA . ILE A 1 100 ? -38.483 24.798 -5.696 1.00 39.66 100 ILE A CA 1
ATOM 783 C C . ILE A 1 100 ? -38.005 26.257 -5.624 1.00 39.66 100 ILE A C 1
ATOM 785 O O . ILE A 1 100 ? -36.810 26.544 -5.674 1.00 39.66 100 ILE A O 1
ATOM 789 N N . ALA A 1 101 ? -38.971 27.173 -5.559 1.00 33.62 101 ALA A N 1
ATOM 790 C CA . ALA A 1 101 ? -38.782 28.601 -5.781 1.00 33.62 101 ALA A CA 1
ATOM 791 C C . ALA A 1 101 ? -38.553 29.439 -4.504 1.00 33.62 101 ALA A C 1
ATOM 793 O O . ALA A 1 101 ? -38.674 28.975 -3.372 1.00 33.62 101 ALA A O 1
ATOM 794 N N . SER A 1 102 ? -38.246 30.708 -4.767 1.00 34.97 102 SER A N 1
ATOM 795 C CA . SER A 1 102 ? -38.100 31.879 -3.898 1.00 34.97 102 SER A CA 1
ATOM 796 C C . SER A 1 102 ? -38.943 31.951 -2.617 1.00 34.97 102 SER A C 1
ATOM 798 O O . SER A 1 102 ? -40.144 31.690 -2.627 1.00 34.97 102 SER A O 1
ATOM 800 N N . PHE A 1 103 ? -38.346 32.535 -1.573 1.00 37.97 103 PHE A N 1
ATOM 801 C CA . PHE A 1 103 ? -39.056 33.313 -0.554 1.00 37.97 103 PHE A CA 1
ATOM 802 C C . PHE A 1 103 ? -38.148 34.445 -0.042 1.00 37.97 103 PHE A C 1
ATOM 804 O O . PHE A 1 103 ? -37.000 34.189 0.321 1.00 37.97 103 PHE A O 1
ATOM 811 N N . GLU A 1 104 ? -38.648 35.683 -0.037 1.00 48.75 104 GLU A N 1
ATOM 812 C CA . GLU A 1 104 ? -37.946 36.870 0.472 1.00 48.75 104 GLU A CA 1
ATOM 813 C C . GLU A 1 104 ? -38.573 37.405 1.773 1.00 48.75 104 GLU A C 1
ATOM 815 O O . GLU A 1 104 ? -39.733 37.153 2.078 1.00 48.75 104 GLU A O 1
ATOM 820 N N . GLU A 1 105 ? -37.774 38.241 2.442 1.00 40.25 105 GLU A N 1
ATOM 821 C CA . GLU A 1 105 ? -38.157 39.335 3.347 1.00 40.25 105 GLU A CA 1
ATOM 822 C C . GLU A 1 105 ? -38.338 39.076 4.867 1.00 40.25 105 GLU A C 1
ATOM 824 O O . GLU A 1 105 ? -39.331 38.559 5.363 1.00 40.25 105 GLU A O 1
ATOM 829 N N . SER A 1 106 ? -37.312 39.543 5.596 1.00 37.06 106 SER A N 1
ATOM 830 C CA . SER A 1 106 ? -37.329 40.416 6.789 1.00 37.06 106 SER A CA 1
ATOM 831 C C . SER A 1 106 ? -38.393 40.262 7.895 1.00 37.06 106 SER A C 1
ATOM 833 O O . SER A 1 106 ? -39.571 40.536 7.700 1.00 37.06 106 SER A O 1
ATOM 835 N N . SER A 1 107 ? -37.918 40.112 9.139 1.00 31.23 107 SER A N 1
ATOM 836 C CA . SER A 1 107 ? -38.171 41.135 10.171 1.00 31.23 107 SER A CA 1
ATOM 837 C C . SER A 1 107 ? -37.133 41.069 11.298 1.00 31.23 107 SER A C 1
ATOM 839 O O . SER A 1 107 ? -36.648 40.002 11.672 1.00 31.23 107 SER A O 1
ATOM 841 N N . SER A 1 108 ? -36.798 42.238 11.831 1.00 44.84 108 SER A N 1
ATOM 842 C CA . SER A 1 108 ? -35.953 42.483 13.002 1.00 44.84 108 SER A CA 1
ATOM 843 C C . SER A 1 108 ? -36.573 42.021 14.323 1.00 44.84 108 SER A C 1
ATOM 845 O O . SER A 1 108 ? -37.777 42.181 14.492 1.00 44.84 108 SER A O 1
ATOM 847 N N . GLU A 1 109 ? -35.733 41.659 15.302 1.00 36.41 109 GLU A N 1
ATOM 848 C CA . GLU A 1 109 ? -35.836 42.197 16.672 1.00 36.41 109 GLU A CA 1
ATOM 849 C C . GLU A 1 109 ? -34.517 42.059 17.463 1.00 36.41 109 GLU A C 1
ATOM 851 O O . GLU A 1 109 ? -33.691 41.187 17.187 1.00 36.41 109 GLU A O 1
ATOM 856 N N . ASP A 1 110 ? -34.291 42.987 18.399 1.00 34.91 110 ASP A N 1
ATOM 857 C CA . ASP A 1 110 ? -33.072 43.103 19.212 1.00 34.91 110 ASP A CA 1
ATOM 858 C C . ASP A 1 110 ? -33.055 42.081 20.356 1.00 34.91 110 ASP A C 1
ATOM 860 O O . ASP A 1 110 ? -33.997 42.007 21.144 1.00 34.91 110 ASP A O 1
ATOM 864 N N . VAL A 1 111 ? -31.946 41.349 20.500 1.00 32.19 111 VAL A N 1
ATOM 865 C CA . VAL A 1 111 ? -31.596 40.684 21.762 1.00 32.19 111 VAL A CA 1
ATOM 866 C C . VAL A 1 111 ? -30.138 40.945 22.116 1.00 32.19 111 VAL A C 1
ATOM 868 O O . VAL A 1 111 ? -29.213 40.223 21.736 1.00 32.19 111 VAL A O 1
ATOM 871 N N . SER A 1 112 ? -29.939 41.991 22.909 1.00 44.62 112 SER A N 1
ATOM 872 C CA . SER A 1 112 ? -28.708 42.213 23.663 1.00 44.62 112 SER A CA 1
ATOM 873 C C . SER A 1 112 ? -28.373 41.003 24.555 1.00 44.62 112 SER A C 1
ATOM 875 O O . SER A 1 112 ? -28.986 40.783 25.598 1.00 44.62 112 SER A O 1
ATOM 877 N N . PHE A 1 113 ? -27.356 40.219 24.171 1.00 35.88 113 PHE A N 1
ATOM 878 C CA . PHE A 1 113 ? -26.783 39.184 25.035 1.00 35.88 113 PHE A CA 1
ATOM 879 C C . PHE A 1 113 ? -25.343 39.512 25.430 1.00 35.88 113 PHE A C 1
ATOM 881 O O . PHE A 1 113 ? -24.467 39.773 24.604 1.00 35.88 113 PHE A O 1
ATOM 888 N N . THR A 1 114 ? -25.146 39.510 26.741 1.00 34.66 114 THR A N 1
ATOM 889 C CA . THR A 1 114 ? -23.937 39.839 27.489 1.00 34.66 114 THR A CA 1
ATOM 890 C C . THR A 1 114 ? -22.660 39.196 26.948 1.00 34.66 114 THR A C 1
ATOM 892 O O . THR A 1 114 ? -22.623 38.034 26.547 1.00 34.66 114 THR A O 1
ATOM 895 N N . ALA A 1 115 ? -21.563 39.957 27.014 1.00 47.44 115 ALA A N 1
ATOM 896 C CA . ALA A 1 115 ? -20.230 39.469 26.697 1.00 47.44 115 ALA A CA 1
ATOM 897 C C . ALA A 1 115 ? -19.822 38.322 27.639 1.00 47.44 115 ALA A C 1
ATOM 899 O O . ALA A 1 115 ? -19.421 38.548 28.779 1.00 47.44 115 ALA A O 1
ATOM 900 N N . GLN A 1 116 ? -19.879 37.091 27.132 1.00 46.31 116 GLN A N 1
ATOM 901 C CA . GLN A 1 116 ? -19.117 35.965 27.661 1.00 46.31 116 GLN A CA 1
ATOM 902 C C . GLN A 1 116 ? -17.930 35.696 26.737 1.00 46.31 116 GLN A C 1
ATOM 904 O O . GLN A 1 116 ? -18.048 35.722 25.510 1.00 46.31 116 GLN A O 1
ATOM 909 N N . GLU A 1 117 ? -16.763 35.487 27.343 1.00 52.66 117 GLU A N 1
ATOM 910 C CA . GLU A 1 117 ? -15.485 35.397 26.645 1.00 52.66 117 GLU A CA 1
ATOM 911 C C . GLU A 1 117 ? -15.489 34.248 25.628 1.00 52.66 117 GLU A C 1
ATOM 913 O O . GLU A 1 117 ? -15.596 33.069 25.977 1.00 52.66 117 GLU A O 1
ATOM 918 N N . LYS A 1 118 ? -15.352 34.590 24.341 1.00 42.38 118 LYS A N 1
ATOM 919 C CA . LYS A 1 118 ? -15.245 33.601 23.265 1.00 42.38 118 LYS A CA 1
ATOM 920 C C . LYS A 1 118 ? -13.925 32.846 23.403 1.00 42.38 118 LYS A C 1
ATOM 922 O O . LYS A 1 118 ? -12.882 33.302 22.938 1.00 42.38 118 LYS A O 1
ATOM 927 N N . LYS A 1 119 ? -13.990 31.667 24.023 1.00 51.97 119 LYS A N 1
ATOM 928 C CA . LYS A 1 119 ? -12.915 30.666 24.029 1.00 51.97 119 LYS A CA 1
ATOM 929 C C . LYS A 1 119 ? -12.447 30.450 22.577 1.00 51.97 119 LYS A C 1
ATOM 931 O O . LYS A 1 119 ? -13.306 30.256 21.716 1.00 51.97 119 LYS A O 1
ATOM 936 N N . PRO A 1 120 ? -11.137 30.524 22.275 1.00 46.38 120 PRO A N 1
ATOM 937 C CA . PRO A 1 120 ? -10.667 30.678 20.902 1.00 46.38 120 PRO A CA 1
ATOM 938 C C . PRO A 1 120 ? -11.077 29.498 20.020 1.00 46.38 120 PRO A C 1
ATOM 940 O O . PRO A 1 120 ? -10.759 28.340 20.308 1.00 46.38 120 PRO A O 1
ATOM 943 N N . THR A 1 121 ? -11.778 29.813 18.931 1.00 48.28 121 THR A N 1
ATOM 944 C CA . THR A 1 121 ? -12.194 28.861 17.902 1.00 48.28 121 THR A CA 1
ATOM 945 C C . THR A 1 121 ? -10.959 28.384 17.145 1.00 48.28 121 THR A C 1
ATOM 947 O O . THR A 1 121 ? -10.514 29.038 16.203 1.00 48.28 121 THR A O 1
ATOM 950 N N . LYS A 1 122 ? -10.376 27.264 17.585 1.00 55.16 122 LYS A N 1
ATOM 951 C CA . LYS A 1 122 ? -9.189 26.685 16.945 1.00 55.16 122 LYS A CA 1
ATOM 952 C C . LYS A 1 122 ? -9.427 26.454 15.462 1.00 55.16 122 LYS A C 1
ATOM 954 O O . LYS A 1 122 ? -10.480 25.945 15.066 1.00 55.16 122 LYS A O 1
ATOM 959 N N . THR A 1 123 ? -8.437 26.793 14.647 1.00 57.00 123 THR A N 1
ATOM 960 C CA . THR A 1 123 ? -8.518 26.541 13.207 1.00 57.00 123 THR A CA 1
ATOM 961 C C . THR A 1 123 ? -8.516 25.037 12.928 1.00 57.00 123 THR A C 1
ATOM 963 O O . THR A 1 123 ? -8.021 24.223 13.714 1.00 57.00 123 THR A O 1
ATOM 966 N N . LYS A 1 124 ? -9.061 24.634 11.774 1.00 58.81 124 LYS A N 1
ATOM 967 C CA . LYS A 1 124 ? -9.127 23.216 11.374 1.00 58.81 124 LYS A CA 1
ATOM 968 C C . LYS A 1 124 ? -7.736 22.554 11.353 1.00 58.81 124 LYS A C 1
ATOM 970 O O . LYS A 1 124 ? -7.611 21.371 11.653 1.00 58.81 124 LYS A O 1
ATOM 975 N N . GLU A 1 125 ? -6.698 23.341 11.073 1.00 60.78 125 GLU A N 1
ATOM 976 C CA . GLU A 1 125 ? -5.287 22.942 11.050 1.00 60.78 125 GLU A CA 1
ATOM 977 C C . GLU A 1 125 ? -4.707 22.716 12.462 1.00 60.78 125 GLU A C 1
ATOM 979 O O . GLU A 1 125 ? -4.054 21.692 12.705 1.00 60.78 125 GLU A O 1
ATOM 984 N N . GLU A 1 126 ? -5.019 23.591 13.431 1.00 58.97 126 GLU A N 1
ATOM 985 C CA . GLU A 1 126 ? -4.690 23.360 14.848 1.00 58.97 126 GLU A CA 1
ATOM 986 C C . GLU A 1 126 ? -5.305 22.051 15.349 1.00 58.97 126 GLU A C 1
ATOM 988 O O . GLU A 1 126 ? -4.614 21.248 15.978 1.00 58.97 126 GLU A O 1
ATOM 993 N N . ILE A 1 127 ? -6.580 21.800 15.028 1.00 58.97 127 ILE A N 1
ATOM 994 C CA . ILE A 1 127 ? -7.282 20.576 15.436 1.00 58.97 127 ILE A CA 1
ATOM 995 C C . ILE A 1 127 ? -6.578 19.344 14.854 1.00 58.97 127 ILE A C 1
ATOM 997 O O . ILE A 1 127 ? -6.314 18.394 15.590 1.00 58.97 127 ILE A O 1
ATOM 1001 N N . THR A 1 128 ? -6.196 19.345 13.570 1.00 59.44 128 THR A N 1
ATOM 1002 C CA . THR A 1 128 ? -5.473 18.198 12.980 1.00 59.44 128 THR A CA 1
ATOM 1003 C C . THR A 1 128 ? -4.122 17.920 13.640 1.00 59.44 128 THR A C 1
ATOM 1005 O O . THR A 1 128 ? -3.740 16.756 13.765 1.00 59.44 128 THR A O 1
ATOM 1008 N N . SER A 1 129 ? -3.432 18.955 14.124 1.00 66.81 129 SER A N 1
ATOM 1009 C CA . SER A 1 129 ? -2.129 18.812 14.786 1.00 66.81 129 SER A CA 1
ATOM 1010 C C . SER A 1 129 ? -2.223 18.164 16.172 1.00 66.81 129 SER A C 1
ATOM 1012 O O . SER A 1 129 ? -1.274 17.509 16.591 1.00 66.81 129 SER A O 1
ATOM 1014 N N . GLN A 1 130 ? -3.356 18.286 16.876 1.00 77.50 130 GLN A N 1
ATOM 1015 C CA . GLN A 1 130 ? -3.531 17.674 18.206 1.00 77.50 130 GLN A CA 1
ATOM 1016 C C . GLN A 1 130 ? -3.755 16.152 18.166 1.00 77.50 130 GLN A C 1
ATOM 1018 O O . GLN A 1 130 ? -3.552 15.482 19.174 1.00 77.50 130 GLN A O 1
ATOM 1023 N N . HIS A 1 131 ? -4.168 15.614 17.016 1.00 87.31 131 HIS A N 1
ATOM 1024 C CA . HIS A 1 131 ? -4.540 14.205 16.841 1.00 87.31 131 HIS A CA 1
ATOM 1025 C C . HIS A 1 131 ? -3.393 13.321 16.328 1.00 87.31 131 HIS A C 1
ATOM 1027 O O . HIS A 1 131 ? -3.463 12.095 16.423 1.00 87.31 131 HIS A O 1
ATOM 1033 N N . TRP A 1 132 ? -2.326 13.926 15.797 1.00 93.69 132 TRP A N 1
ATOM 1034 C CA . TRP A 1 132 ? -1.087 13.225 15.466 1.00 93.69 132 TRP A CA 1
ATOM 1035 C C . TRP A 1 132 ? -0.170 13.161 16.682 1.00 93.69 132 TRP A C 1
ATOM 1037 O O . TRP A 1 132 ? 0.215 14.181 17.249 1.00 93.69 132 TRP A O 1
ATOM 1047 N N . GLN A 1 133 ? 0.231 11.950 17.049 1.00 93.38 133 GLN A N 1
ATOM 1048 C CA . GLN A 1 133 ? 1.096 11.688 18.191 1.00 93.38 133 GLN A CA 1
ATOM 1049 C C . GLN A 1 133 ? 2.329 10.898 17.734 1.00 93.38 133 GLN A C 1
ATOM 1051 O O . GLN A 1 133 ? 2.269 10.070 16.821 1.00 93.38 133 GLN A O 1
ATOM 1056 N N . GLN A 1 134 ? 3.479 11.163 18.358 1.00 95.75 134 GLN A N 1
ATOM 1057 C CA . GLN A 1 134 ? 4.733 10.462 18.082 1.00 95.75 134 GLN A CA 1
ATOM 1058 C C . GLN A 1 134 ? 5.320 9.918 19.384 1.00 95.75 134 GLN A C 1
ATOM 1060 O O . GLN A 1 134 ? 5.485 10.653 20.355 1.00 95.75 134 GLN A O 1
ATOM 1065 N N . HIS A 1 135 ? 5.685 8.638 19.388 1.00 95.06 135 HIS A N 1
ATOM 1066 C CA . HIS A 1 135 ? 6.398 7.999 20.488 1.00 95.06 135 HIS A CA 1
ATOM 1067 C C . HIS A 1 135 ? 7.616 7.250 19.940 1.00 95.06 135 HIS A C 1
ATOM 1069 O O . HIS A 1 135 ? 7.491 6.253 19.225 1.00 95.06 135 HIS A O 1
ATOM 1075 N N . LYS A 1 136 ? 8.814 7.747 20.274 1.00 96.25 136 LYS A N 1
ATOM 1076 C CA . LYS A 1 136 ? 10.097 7.283 19.720 1.00 96.25 136 LYS A CA 1
ATOM 1077 C C . LYS A 1 136 ? 10.070 7.321 18.179 1.00 96.25 136 LYS A C 1
ATOM 1079 O O . LYS A 1 136 ? 10.013 8.406 17.600 1.00 96.25 136 LYS A O 1
ATOM 1084 N N . THR A 1 137 ? 10.096 6.155 17.537 1.00 97.50 137 THR A N 1
ATOM 1085 C CA . THR A 1 137 ? 10.079 5.948 16.080 1.00 97.50 137 THR A CA 1
ATOM 1086 C C . THR A 1 137 ? 8.679 5.737 15.496 1.00 97.50 137 THR A C 1
ATOM 1088 O O . THR A 1 137 ? 8.542 5.672 14.278 1.00 97.50 137 THR A O 1
ATOM 1091 N N . ILE A 1 138 ? 7.641 5.628 16.331 1.00 96.88 138 ILE A N 1
ATOM 1092 C CA . ILE A 1 138 ? 6.264 5.345 15.909 1.00 96.88 138 ILE A CA 1
ATOM 1093 C C . ILE A 1 138 ? 5.467 6.649 15.859 1.00 96.88 138 ILE A C 1
ATOM 1095 O O . ILE A 1 138 ? 5.518 7.452 16.793 1.00 96.88 138 ILE A O 1
ATOM 1099 N N . ARG A 1 139 ? 4.691 6.834 14.789 1.00 95.25 139 ARG A N 1
ATOM 1100 C CA . ARG A 1 139 ? 3.628 7.842 14.697 1.00 95.25 139 ARG A CA 1
ATOM 1101 C C . ARG A 1 139 ? 2.279 7.152 14.635 1.00 95.25 139 ARG A C 1
ATOM 1103 O O . ARG A 1 139 ? 2.155 6.113 13.993 1.00 95.25 139 ARG A O 1
ATOM 1110 N N . TYR A 1 140 ? 1.291 7.750 15.278 1.00 94.00 140 TYR A N 1
ATOM 1111 C CA . TYR A 1 140 ? -0.090 7.300 15.250 1.00 94.00 140 TYR A CA 1
ATOM 1112 C C . TYR A 1 140 ? -1.018 8.513 15.187 1.00 94.00 140 TYR A C 1
ATOM 1114 O O . TYR A 1 140 ? -0.668 9.608 15.631 1.00 94.00 140 TYR A O 1
ATOM 1122 N N . TYR A 1 141 ? -2.178 8.314 14.573 1.00 93.12 141 TYR A N 1
ATOM 1123 C CA . TYR A 1 141 ? -3.231 9.310 14.451 1.00 93.12 141 TYR A CA 1
ATOM 1124 C C . TYR A 1 141 ? -4.465 8.762 15.149 1.00 93.12 141 TYR A C 1
ATOM 1126 O O . TYR A 1 141 ? -4.939 7.689 14.773 1.00 93.12 141 TYR A O 1
ATOM 1134 N N . ASN A 1 142 ? -4.965 9.479 16.152 1.00 89.94 142 ASN A N 1
ATOM 1135 C CA . ASN A 1 142 ? -6.233 9.145 16.781 1.00 89.94 142 ASN A CA 1
ATOM 1136 C C . ASN A 1 142 ? -7.313 10.098 16.247 1.00 89.94 142 ASN A C 1
ATOM 1138 O O . ASN A 1 142 ? -7.225 11.288 16.543 1.00 89.94 142 ASN A O 1
ATOM 1142 N N . PRO A 1 143 ? -8.287 9.659 15.430 1.00 87.19 143 PRO A N 1
ATOM 1143 C CA . PRO A 1 143 ? -9.345 10.549 14.960 1.00 87.19 143 PRO A CA 1
ATOM 1144 C C . PRO A 1 143 ? -10.244 11.002 16.128 1.00 87.19 143 PRO A C 1
ATOM 1146 O O . PRO A 1 143 ? -10.493 10.212 17.033 1.00 87.19 143 PRO A O 1
ATOM 1149 N N . PRO A 1 144 ? -10.798 12.231 16.101 1.00 81.62 144 PRO A N 1
ATOM 1150 C CA . PRO A 1 144 ? -11.635 12.763 17.188 1.00 81.62 144 PRO A CA 1
ATOM 1151 C C . PRO A 1 144 ? -12.912 11.953 17.474 1.00 81.62 144 PRO A C 1
ATOM 1153 O O . PRO A 1 144 ? -13.480 12.083 18.552 1.00 81.62 144 PRO A O 1
ATOM 1156 N N . GLU A 1 145 ? -13.364 11.138 16.519 1.00 79.19 145 GLU A N 1
ATOM 1157 C CA . GLU A 1 145 ? -14.579 10.314 16.603 1.00 79.19 145 GLU A CA 1
ATOM 1158 C C . GLU A 1 145 ? -14.259 8.805 16.679 1.00 79.19 145 GLU A C 1
ATOM 1160 O O . GLU A 1 145 ? -15.062 7.963 16.272 1.00 79.19 145 G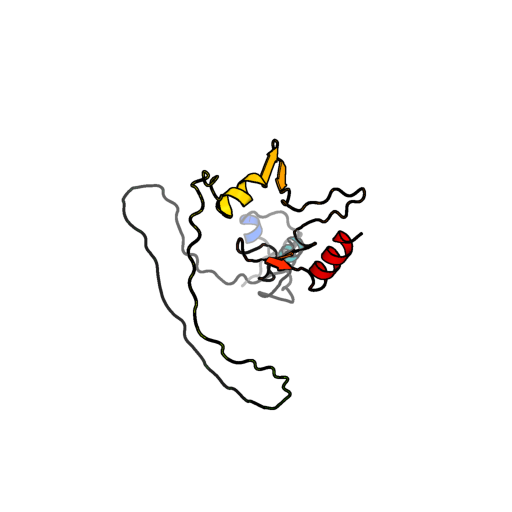LU A O 1
ATOM 1165 N N . SER A 1 146 ? -13.069 8.434 17.170 1.00 76.94 146 SER A N 1
ATOM 1166 C CA . SER A 1 146 ? -12.725 7.033 17.441 1.00 76.94 146 SER A CA 1
ATOM 1167 C C . SER A 1 146 ? -13.617 6.456 18.546 1.00 76.94 146 SER A C 1
ATOM 1169 O O . SER A 1 146 ? -13.571 6.923 19.684 1.00 76.94 146 SER A O 1
ATOM 1171 N N . ASN A 1 147 ? -14.374 5.405 18.234 1.00 80.75 147 ASN A N 1
ATOM 1172 C CA . ASN A 1 147 ? -15.067 4.604 19.241 1.00 80.75 147 ASN A CA 1
ATOM 1173 C C . ASN A 1 147 ? -14.160 3.456 19.697 1.00 80.75 147 ASN A C 1
ATOM 1175 O O . ASN A 1 147 ? -13.615 2.732 18.860 1.00 80.75 147 ASN A O 1
ATOM 1179 N N . ASP A 1 148 ? -14.047 3.249 21.008 1.00 86.12 148 ASP A N 1
ATOM 1180 C CA . ASP A 1 148 ? -13.400 2.057 21.553 1.00 86.12 148 ASP A CA 1
ATOM 1181 C C . ASP A 1 148 ? -14.247 0.816 21.232 1.00 86.12 148 ASP A C 1
ATOM 1183 O O . ASP A 1 148 ? -15.444 0.768 21.521 1.00 86.12 148 ASP A O 1
ATOM 1187 N N . SER A 1 149 ? -13.626 -0.213 20.650 1.00 89.56 149 SER A N 1
ATOM 1188 C CA . SER A 1 149 ? -14.282 -1.487 20.341 1.00 89.56 149 SER A CA 1
ATOM 1189 C C . SER A 1 149 ? -13.469 -2.667 20.861 1.00 89.56 149 SER A C 1
ATOM 1191 O O . SER A 1 149 ? -12.244 -2.700 20.763 1.00 89.56 149 SER A O 1
ATOM 1193 N N . GLY A 1 150 ? -14.166 -3.690 21.362 1.00 93.25 150 GLY A N 1
ATOM 1194 C CA . GLY A 1 150 ? -13.561 -4.962 21.770 1.00 93.25 150 GLY A CA 1
ATOM 1195 C C . GLY A 1 150 ? -13.055 -5.823 20.602 1.00 93.25 150 GLY A C 1
ATOM 1196 O O . GLY A 1 150 ? -12.565 -6.929 20.830 1.00 93.25 150 GLY A O 1
ATOM 1197 N N . LYS A 1 151 ? -13.197 -5.359 19.353 1.00 93.75 151 LYS A N 1
ATOM 1198 C CA . LYS A 1 151 ? -12.710 -6.024 18.137 1.00 93.75 151 LYS A CA 1
ATOM 1199 C C . LYS A 1 151 ? -12.002 -5.011 17.243 1.00 93.75 151 LYS A C 1
ATOM 1201 O O . LYS A 1 151 ? -12.465 -3.890 17.078 1.00 93.75 151 LYS A O 1
ATOM 1206 N N . ILE A 1 152 ? -10.907 -5.437 16.619 1.00 94.38 152 ILE A N 1
ATOM 1207 C CA . ILE A 1 152 ? -10.092 -4.594 15.738 1.00 94.38 152 ILE A CA 1
ATOM 1208 C C . ILE A 1 152 ? -10.030 -5.239 14.353 1.00 94.38 152 ILE A C 1
ATOM 1210 O O . ILE A 1 152 ? -9.635 -6.397 14.220 1.00 94.38 152 ILE A O 1
ATOM 1214 N N . ALA A 1 153 ? -10.378 -4.472 13.319 1.00 94.94 153 ALA A N 1
ATOM 1215 C CA . ALA A 1 153 ? -10.059 -4.793 11.933 1.00 94.94 153 ALA A CA 1
ATOM 1216 C C . ALA A 1 153 ? -8.838 -3.959 11.515 1.00 94.94 153 ALA A C 1
ATOM 1218 O O . ALA A 1 153 ? -8.956 -2.760 11.270 1.00 94.94 153 ALA A O 1
ATOM 1219 N N . ALA A 1 154 ? -7.662 -4.587 11.487 1.00 96.31 154 ALA A N 1
ATOM 1220 C CA . ALA A 1 154 ? -6.409 -3.944 11.099 1.00 96.31 154 ALA A CA 1
ATOM 1221 C C . ALA A 1 154 ? -6.086 -4.216 9.624 1.00 96.31 154 ALA A C 1
ATOM 1223 O O . ALA A 1 154 ? -6.300 -5.322 9.126 1.00 96.31 154 ALA A O 1
ATOM 1224 N N . PHE A 1 155 ? -5.536 -3.210 8.946 1.00 97.50 155 PHE A N 1
ATOM 1225 C CA . PHE A 1 155 ? -5.163 -3.263 7.536 1.00 97.50 155 PHE A CA 1
ATOM 1226 C C . PHE A 1 155 ? -3.784 -2.636 7.344 1.00 97.50 155 PHE A C 1
ATOM 1228 O O . PHE A 1 155 ? -3.444 -1.660 8.012 1.00 97.50 155 PHE A O 1
ATOM 1235 N N . ASP A 1 156 ? -3.022 -3.177 6.402 1.00 97.88 156 ASP A N 1
ATOM 1236 C CA . ASP A 1 156 ? -1.906 -2.460 5.793 1.00 97.88 156 ASP A CA 1
ATOM 1237 C C . ASP A 1 156 ? -2.435 -1.362 4.841 1.00 97.88 156 ASP A C 1
ATOM 1239 O O . ASP A 1 156 ? -3.610 -1.366 4.461 1.00 97.88 156 ASP A O 1
ATOM 1243 N N . MET A 1 157 ? -1.595 -0.392 4.478 1.00 96.62 157 MET A N 1
ATOM 1244 C CA . MET A 1 157 ? -2.000 0.785 3.706 1.00 96.62 157 MET A CA 1
ATOM 1245 C C . MET A 1 157 ? -1.678 0.634 2.214 1.00 96.62 157 MET A C 1
ATOM 1247 O O . MET A 1 157 ? -2.594 0.553 1.385 1.00 96.62 157 MET A O 1
ATOM 1251 N N . ASP A 1 158 ? -0.391 0.580 1.876 1.00 95.62 158 ASP A N 1
ATOM 1252 C CA . ASP A 1 158 ? 0.094 0.571 0.496 1.00 95.62 158 ASP A CA 1
ATOM 1253 C C . ASP A 1 158 ? -0.098 -0.811 -0.131 1.00 95.62 158 ASP A C 1
ATOM 1255 O O . ASP A 1 158 ? 0.271 -1.829 0.438 1.00 95.62 158 ASP A O 1
ATOM 1259 N N . THR A 1 159 ? -0.677 -0.877 -1.330 1.00 94.44 159 THR A N 1
ATOM 1260 C CA . THR A 1 159 ? -1.029 -2.141 -2.015 1.00 94.44 159 THR A CA 1
ATOM 1261 C C . THR A 1 159 ? -2.039 -3.032 -1.275 1.00 94.44 159 THR A C 1
ATOM 1263 O O . THR A 1 159 ? -2.268 -4.165 -1.695 1.00 94.44 159 THR A O 1
ATOM 1266 N N . THR A 1 160 ? -2.707 -2.487 -0.250 1.00 96.94 160 THR A N 1
ATOM 1267 C CA . THR A 1 160 ? -3.793 -3.144 0.496 1.00 96.94 160 THR A CA 1
ATOM 1268 C C . THR A 1 160 ? -5.078 -2.307 0.475 1.00 96.94 160 THR A C 1
ATOM 1270 O O . THR A 1 160 ? -6.114 -2.774 0.000 1.00 96.94 160 THR A O 1
ATOM 1273 N N . LEU A 1 161 ? -5.028 -1.053 0.944 1.00 98.19 161 LEU A N 1
ATOM 1274 C CA . LEU A 1 161 ? -6.161 -0.118 0.874 1.00 98.19 161 LEU A CA 1
ATOM 1275 C C . LEU A 1 161 ? -6.023 0.849 -0.304 1.00 98.19 161 LEU A C 1
ATOM 1277 O O . LEU A 1 161 ? -7.006 1.114 -1.002 1.00 98.19 161 LEU A O 1
ATOM 1281 N N . ILE A 1 162 ? -4.811 1.358 -0.542 1.00 98.31 162 ILE A N 1
ATOM 1282 C CA . ILE A 1 162 ? -4.516 2.352 -1.579 1.00 98.31 162 ILE A CA 1
ATOM 1283 C C . ILE A 1 162 ? -3.394 1.899 -2.517 1.00 98.31 162 ILE A C 1
ATOM 1285 O O . ILE A 1 162 ? -2.525 1.108 -2.159 1.00 98.31 162 ILE A O 1
ATOM 1289 N N . VAL A 1 163 ? -3.418 2.418 -3.743 1.00 98.44 163 VAL A N 1
ATOM 1290 C CA . VAL A 1 163 ? -2.386 2.207 -4.770 1.00 98.44 163 VAL A CA 1
ATOM 1291 C C . VAL A 1 163 ? -2.066 3.522 -5.484 1.00 98.44 163 VAL A C 1
ATOM 1293 O O . VAL A 1 163 ? -2.916 4.422 -5.499 1.00 98.44 163 VAL A O 1
ATOM 1296 N N . PRO A 1 164 ? -0.888 3.648 -6.126 1.00 98.56 164 PRO A N 1
ATOM 1297 C CA . PRO A 1 164 ? -0.565 4.821 -6.922 1.00 98.56 164 PRO A CA 1
ATOM 1298 C C . PRO A 1 164 ? -1.595 5.088 -8.026 1.00 98.56 164 PRO A C 1
ATOM 1300 O O . PRO A 1 164 ? -1.909 4.207 -8.835 1.00 98.56 164 PRO A O 1
ATOM 1303 N N . LYS A 1 165 ? -2.126 6.315 -8.087 1.00 98.31 165 LYS A N 1
ATOM 1304 C CA . LYS A 1 165 ? -3.134 6.703 -9.093 1.00 98.31 165 LYS A CA 1
ATOM 1305 C C . LYS A 1 165 ? -2.560 6.648 -10.514 1.00 98.31 165 LYS A C 1
ATOM 1307 O O . LYS A 1 165 ? -3.271 6.260 -11.439 1.00 98.31 165 LYS A O 1
ATOM 1312 N N . SER A 1 166 ? -1.274 6.958 -10.661 1.00 97.44 166 SER A N 1
ATOM 1313 C CA . SER A 1 166 ? -0.474 6.882 -11.889 1.00 97.44 166 SER A CA 1
ATOM 1314 C C . SER A 1 166 ? -0.231 5.461 -12.416 1.00 97.44 166 SER A C 1
ATOM 1316 O O . SER A 1 166 ? 0.291 5.312 -13.520 1.00 97.44 166 SER A O 1
ATOM 1318 N N . GLY A 1 167 ? -0.557 4.415 -11.644 1.00 96.75 167 GLY A N 1
ATOM 1319 C CA . GLY A 1 167 ? -0.298 3.016 -12.009 1.00 96.75 167 GLY A CA 1
ATOM 1320 C C . GLY A 1 167 ? 1.181 2.605 -11.970 1.00 96.75 167 GLY A C 1
ATOM 1321 O O . GLY A 1 167 ? 1.528 1.514 -12.421 1.00 96.75 167 GLY A O 1
ATOM 1322 N N . LYS A 1 168 ? 2.070 3.458 -11.447 1.00 97.12 168 LYS A N 1
ATOM 1323 C CA . LYS A 1 168 ? 3.493 3.144 -11.254 1.00 97.12 168 LYS A CA 1
ATOM 1324 C C . LYS A 1 168 ? 3.713 2.348 -9.967 1.00 97.12 168 LYS A C 1
ATOM 1326 O O . LYS A 1 168 ? 2.912 2.407 -9.046 1.00 97.12 168 LYS A O 1
ATOM 1331 N N . THR A 1 169 ? 4.846 1.647 -9.878 1.00 96.81 169 THR A N 1
ATOM 1332 C CA . THR A 1 169 ? 5.250 0.899 -8.669 1.00 96.81 169 THR A CA 1
ATOM 1333 C C . THR A 1 169 ? 5.453 1.797 -7.445 1.00 96.81 169 THR A C 1
ATOM 1335 O O . THR A 1 169 ? 5.257 1.347 -6.325 1.00 96.81 169 THR A O 1
ATOM 1338 N N . HIS A 1 170 ? 5.848 3.055 -7.655 1.00 96.75 170 HIS A N 1
ATOM 1339 C CA . HIS A 1 170 ? 6.051 4.043 -6.598 1.00 96.75 170 HIS A CA 1
ATOM 1340 C C . HIS A 1 170 ? 5.234 5.305 -6.916 1.00 96.75 170 HIS A C 1
ATOM 1342 O O . HIS A 1 170 ? 5.168 5.683 -8.093 1.00 96.75 170 HIS A O 1
ATOM 1348 N N . PRO A 1 171 ? 4.645 5.966 -5.903 1.00 97.75 171 PRO A N 1
ATOM 1349 C CA . PRO A 1 171 ? 3.858 7.181 -6.082 1.00 97.75 171 PRO A CA 1
ATOM 1350 C C . PRO A 1 171 ? 4.729 8.338 -6.586 1.00 97.75 171 PRO A C 1
ATOM 1352 O O . PRO A 1 171 ? 5.873 8.519 -6.168 1.00 97.75 171 PRO A O 1
ATOM 1355 N N . GLN A 1 172 ? 4.169 9.163 -7.464 1.00 96.62 172 GLN A N 1
ATOM 1356 C CA . GLN A 1 172 ? 4.827 10.349 -8.016 1.00 96.62 172 GLN A CA 1
ATOM 1357 C C . GLN A 1 172 ? 4.706 11.599 -7.133 1.00 96.62 172 GLN A C 1
ATOM 1359 O O . GLN A 1 172 ? 5.325 12.617 -7.435 1.00 96.62 172 GLN A O 1
ATOM 1364 N N . GLY A 1 173 ? 3.910 11.552 -6.064 1.00 96.62 173 GLY A N 1
ATOM 1365 C CA . GLY A 1 173 ? 3.711 12.675 -5.152 1.00 96.62 173 GLY A CA 1
ATOM 1366 C C . GLY A 1 173 ? 2.677 12.375 -4.069 1.00 96.62 173 GLY A C 1
ATOM 1367 O O . GLY A 1 173 ? 2.045 11.322 -4.068 1.00 96.62 173 GLY A O 1
ATOM 1368 N N . ARG A 1 174 ? 2.473 13.329 -3.151 1.00 97.31 174 ARG A N 1
ATOM 1369 C CA . ARG A 1 174 ? 1.554 13.182 -2.001 1.00 97.31 174 ARG A CA 1
ATOM 1370 C C . ARG A 1 174 ? 0.083 12.979 -2.391 1.00 97.31 174 ARG A C 1
ATOM 1372 O O . ARG A 1 174 ? -0.684 12.493 -1.574 1.00 97.31 174 ARG A O 1
ATOM 1379 N N . SER A 1 175 ? -0.297 13.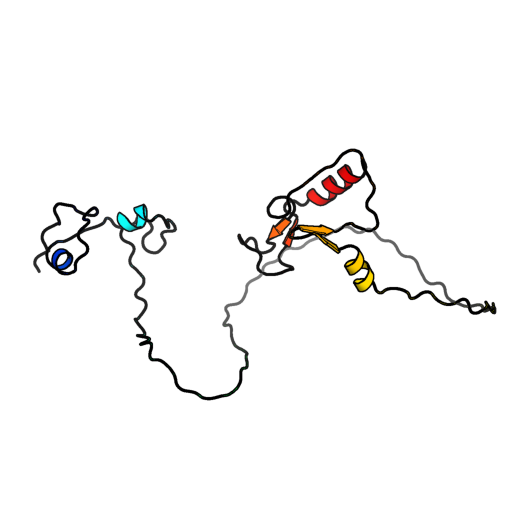349 -3.612 1.00 97.56 175 SER A N 1
ATOM 1380 C CA . SER A 1 175 ? -1.644 13.205 -4.179 1.00 97.56 175 SER A CA 1
ATOM 1381 C C . SER A 1 175 ? -1.773 12.056 -5.189 1.00 97.56 175 SER A C 1
ATOM 1383 O O . SER A 1 175 ? -2.851 11.857 -5.748 1.00 97.56 175 SER A O 1
ATOM 1385 N N . ASP A 1 176 ? -0.704 11.290 -5.442 1.00 98.06 176 ASP A N 1
ATOM 1386 C CA . ASP A 1 176 ? -0.710 10.186 -6.409 1.00 98.06 176 ASP A CA 1
ATOM 1387 C C . ASP A 1 176 ? -1.256 8.891 -5.792 1.00 98.06 176 ASP A C 1
ATOM 1389 O O . ASP A 1 176 ? -0.588 7.864 -5.795 1.00 98.06 176 ASP A O 1
ATOM 1393 N N . TRP A 1 177 ? -2.474 8.936 -5.251 1.00 98.31 177 TRP A N 1
ATOM 1394 C CA . TRP A 1 177 ? -3.106 7.808 -4.564 1.00 98.31 177 TRP A CA 1
ATOM 1395 C C . TRP A 1 177 ? -4.573 7.656 -4.962 1.00 98.31 177 TRP A C 1
ATOM 1397 O O . TRP A 1 177 ? -5.266 8.634 -5.254 1.00 98.31 177 TRP A O 1
ATOM 1407 N N . LYS A 1 178 ? -5.053 6.414 -4.961 1.00 98.12 178 LYS A N 1
ATOM 1408 C CA . LYS A 1 178 ? -6.467 6.047 -5.095 1.00 98.12 178 LYS A CA 1
ATOM 1409 C C . LYS A 1 178 ? -6.754 4.778 -4.294 1.00 98.12 178 LYS A C 1
ATOM 1411 O O . LYS A 1 178 ? -5.825 4.039 -3.975 1.00 98.12 178 LYS A O 1
ATOM 1416 N N . TRP A 1 179 ? -8.027 4.495 -4.024 1.00 98.44 179 TRP A N 1
ATOM 1417 C CA . TRP A 1 179 ? -8.444 3.193 -3.496 1.00 98.44 179 TRP A CA 1
ATOM 1418 C C . TRP A 1 179 ? -7.987 2.056 -4.419 1.00 98.44 179 TRP A C 1
ATOM 1420 O O . TRP A 1 179 ? -8.026 2.188 -5.644 1.00 98.44 179 TRP A O 1
ATOM 1430 N N . MET A 1 180 ? -7.559 0.939 -3.830 1.00 97.88 180 MET A N 1
ATOM 1431 C CA . MET A 1 180 ? -7.149 -0.250 -4.584 1.00 97.88 180 MET A CA 1
ATOM 1432 C C . MET A 1 180 ? -8.327 -0.894 -5.327 1.00 97.88 180 MET A C 1
ATOM 1434 O O . MET A 1 180 ? -8.170 -1.336 -6.463 1.00 97.88 180 MET A O 1
ATOM 1438 N N . PHE A 1 181 ? -9.508 -0.897 -4.701 1.00 97.88 181 PHE A N 1
ATOM 1439 C CA . PHE A 1 181 ? -10.768 -1.347 -5.290 1.00 97.88 181 PHE A CA 1
ATOM 1440 C C . PHE A 1 181 ? -11.909 -0.424 -4.853 1.00 97.88 181 PHE A C 1
ATOM 1442 O O . PHE A 1 181 ? -11.968 -0.028 -3.687 1.00 97.88 181 PHE A O 1
ATOM 1449 N N . ASP A 1 182 ? -12.875 -0.174 -5.735 1.00 98.06 182 ASP A N 1
ATOM 1450 C CA . ASP A 1 182 ? -13.992 0.752 -5.472 1.00 98.06 182 ASP A CA 1
ATOM 1451 C C . ASP A 1 182 ? -14.896 0.298 -4.309 1.00 98.06 182 ASP A C 1
ATOM 1453 O O . ASP A 1 182 ? -15.557 1.103 -3.659 1.00 98.06 182 ASP A O 1
ATOM 1457 N N . CYS A 1 183 ? -14.881 -0.999 -3.979 1.00 97.44 183 CYS A N 1
ATOM 1458 C CA . CYS A 1 183 ? -15.626 -1.557 -2.849 1.00 97.44 183 CYS A CA 1
ATOM 1459 C C . CYS A 1 183 ? -14.981 -1.327 -1.465 1.00 97.44 183 CYS A C 1
ATOM 1461 O O . CYS A 1 183 ? -15.613 -1.654 -0.455 1.00 97.44 183 CYS A O 1
ATOM 1463 N N . VAL A 1 184 ? -13.748 -0.802 -1.382 1.00 97.94 184 VAL A N 1
ATOM 1464 C CA . VAL A 1 184 ? -13.029 -0.628 -0.102 1.00 97.94 184 VAL A CA 1
ATOM 1465 C C . VAL A 1 184 ? -13.786 0.293 0.871 1.00 97.94 184 VAL A C 1
ATOM 1467 O O . VAL A 1 184 ? -14.056 -0.165 1.985 1.00 97.94 184 VAL A O 1
ATOM 1470 N N . PRO A 1 185 ? -14.232 1.513 0.495 1.00 97.44 185 PRO A N 1
ATOM 1471 C CA . PRO A 1 185 ? -14.949 2.400 1.417 1.00 97.44 185 PRO A CA 1
ATOM 1472 C C . PRO A 1 185 ? -16.231 1.777 1.985 1.00 97.44 185 PRO A C 1
ATOM 1474 O O . PRO A 1 185 ? -16.477 1.847 3.187 1.00 97.44 185 PRO A O 1
ATOM 1477 N N . ALA A 1 186 ? -17.015 1.093 1.144 1.00 97.56 186 ALA A N 1
ATOM 1478 C CA . ALA A 1 186 ? -18.251 0.431 1.564 1.00 97.56 186 ALA A CA 1
ATOM 1479 C C . ALA A 1 186 ? -17.995 -0.717 2.560 1.00 97.56 186 ALA A C 1
ATOM 1481 O O . ALA A 1 186 ? -18.745 -0.885 3.525 1.00 97.56 186 ALA A O 1
ATOM 1482 N N . LYS A 1 187 ? -16.915 -1.490 2.368 1.00 96.94 187 LYS A N 1
ATOM 1483 C CA . LYS A 1 187 ? -16.507 -2.549 3.306 1.00 96.94 187 LYS A CA 1
ATOM 1484 C C . LYS A 1 187 ? -16.034 -1.978 4.644 1.00 96.94 187 LYS A C 1
ATOM 1486 O O . LYS A 1 187 ? -16.457 -2.485 5.681 1.00 96.94 187 LYS A O 1
ATOM 1491 N N . LEU A 1 188 ? -15.228 -0.914 4.636 1.00 96.25 188 LEU A N 1
ATOM 1492 C CA . LEU A 1 188 ? -14.779 -0.239 5.862 1.00 96.25 188 LEU A CA 1
ATOM 1493 C C . LEU A 1 188 ? -15.963 0.351 6.646 1.00 96.25 188 LEU A C 1
ATOM 1495 O O . LEU A 1 188 ? -16.086 0.110 7.845 1.00 96.25 188 LEU A O 1
ATOM 1499 N N . ALA A 1 189 ? -16.894 1.024 5.962 1.00 94.69 189 ALA A N 1
ATOM 1500 C CA . ALA A 1 189 ? -18.109 1.562 6.575 1.00 94.69 189 ALA A CA 1
ATOM 1501 C C . ALA A 1 189 ? -19.026 0.470 7.157 1.00 94.69 189 ALA A C 1
ATOM 1503 O O . ALA A 1 189 ? -19.698 0.704 8.161 1.00 94.69 189 ALA A O 1
ATOM 1504 N N . LYS A 1 190 ? -19.053 -0.732 6.560 1.00 95.75 190 LYS A N 1
ATOM 1505 C CA . LYS A 1 190 ? -19.752 -1.891 7.138 1.00 95.75 190 LYS A CA 1
ATOM 1506 C C . LYS A 1 190 ? -19.040 -2.425 8.381 1.00 95.75 190 LYS A C 1
ATOM 1508 O O . LYS A 1 190 ? -19.723 -2.823 9.316 1.00 95.75 190 LYS A O 1
ATOM 1513 N N . LEU A 1 191 ? -17.705 -2.445 8.402 1.00 94.75 191 LEU A N 1
ATOM 1514 C CA . LEU A 1 191 ? -16.925 -2.924 9.547 1.00 94.75 191 LEU A CA 1
ATOM 1515 C C . LEU A 1 191 ? -17.048 -2.002 10.765 1.00 94.75 191 LEU A C 1
ATOM 1517 O O . LEU A 1 191 ? -17.268 -2.510 11.857 1.00 94.75 191 LEU A O 1
ATOM 1521 N N . HIS A 1 192 ? -17.014 -0.681 10.563 1.00 90.81 192 HIS A N 1
ATOM 1522 C CA . HIS A 1 192 ? -17.147 0.335 11.622 1.00 90.81 192 HIS A CA 1
ATOM 1523 C C . HIS A 1 192 ? -18.520 0.345 12.333 1.00 90.81 192 HIS A C 1
ATOM 1525 O O . HIS A 1 192 ? -18.690 1.018 13.342 1.00 90.81 192 HIS A O 1
ATOM 1531 N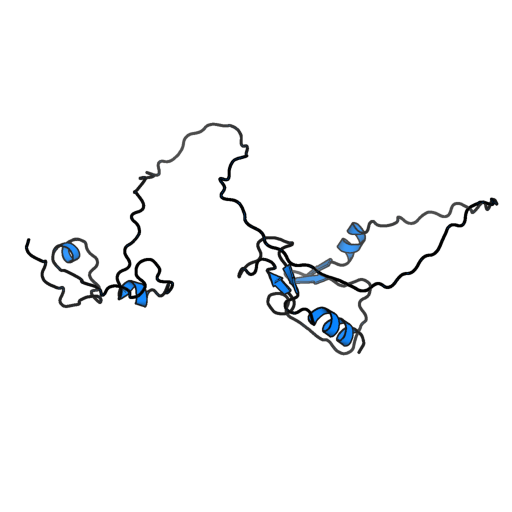 N . LYS A 1 193 ? -19.521 -0.372 11.806 1.00 87.56 193 LYS A N 1
ATOM 1532 C CA . LYS A 1 193 ? -20.870 -0.476 12.389 1.00 87.56 193 LYS A CA 1
ATOM 1533 C C . LYS A 1 193 ? -21.085 -1.722 13.272 1.00 87.56 193 LYS A C 1
ATOM 1535 O O . LYS A 1 193 ? -22.214 -1.907 13.719 1.00 87.56 193 LYS A O 1
ATOM 1540 N N . ASN A 1 194 ? -20.073 -2.582 13.472 1.00 66.12 194 ASN A N 1
ATOM 1541 C CA . ASN A 1 194 ? -20.179 -3.823 14.273 1.00 66.12 194 ASN A CA 1
ATOM 1542 C C . ASN A 1 194 ? -19.439 -3.744 15.612 1.00 66.12 194 ASN A C 1
ATOM 1544 O O . ASN A 1 194 ? -19.825 -4.536 16.499 1.00 66.12 194 ASN A O 1
#

Secondary structure (DSSP, 8-state):
-PPPPBPTTGGG----SHHHHHHSB-PPEEPTTGGG-----HHHHHHEE--------------------------------------------------------------------------HHHHHHHHEEEETTEEEE--TTPPP-SS-----SBTTTEEETT-SSS-SSTT-EEESSTTHHHHHHHHTT-

Radius of gyration: 34.56 Å; chains: 1; bounding box: 84×66×71 Å

InterPro domains:
  IPR013954 Polynucleotide kinase 3 phosphatase [PF08645] (151-193)
  IPR019406 Aprataxin and PNK-like factor, PBZ domain [PF10283] (5-28)
  IPR019406 Aprataxin and PNK-like factor, PBZ domain [PF10283] (29-53)
  IPR023214 HAD superfamily [G3DSA:3.40.50.1000] (129-194)
  IPR036412 HAD-like superfamily [SSF56784] (132-194)

Sequence (194 aa):
MSSLPACKYGANCYQKNPTHLAAYSHPKADCKYGVQCYNKSPKHHAAYEHPKQSATLKKRKRLLDSDSDDEEPAHKINKTDSSQNIHDTQDEDSSSDNEIASFEESSSEDVSFTAQEKKPTKTKEEITSQHWQQHKTIRYYNPPESNDSGKIAAFDMDTTLIVPKSGKTHPQGRSDWKWMFDCVPAKLAKLHKN

Foldseek 3Di:
DDDAAADPCALNDPDPDPVPVVRHDRDAAADPCAQNDPDPDPVDVSRHDHPDPDDPDPDPDDDDDDDDDDDDDDDDDDDDDDDDDDDDDDDDDDDDDDDDDDDDDDDDDDDDDDDDPPDDPDDPVNVQVVQWDDDDPDIDGDDPPDDDDPDDDDWDDEPTQKYFCVPDPDHPDPPRIDGPDPCNVVVVVVVVVD